Protein AF-A0A0D0M6Y9-F1 (afdb_monomer_lite)

pLDDT: mean 87.18, std 16.21, range [33.0, 98.56]

Structure (mmCIF, N/CA/C/O backbone):
data_AF-A0A0D0M6Y9-F1
#
_entry.id   AF-A0A0D0M6Y9-F1
#
loop_
_atom_site.group_PDB
_atom_site.id
_atom_site.type_symbol
_atom_site.label_atom_id
_atom_site.label_alt_id
_atom_site.label_comp_id
_atom_site.label_asym_id
_atom_site.label_entity_id
_atom_site.label_seq_id
_atom_site.pdbx_PDB_ins_code
_atom_site.Cartn_x
_atom_site.Cartn_y
_atom_site.Cartn_z
_atom_site.occupancy
_atom_site.B_iso_or_equiv
_atom_site.auth_seq_id
_atom_site.auth_comp_id
_atom_site.auth_asym_id
_atom_site.auth_atom_id
_atom_site.pdbx_PDB_model_num
ATOM 1 N N . MET A 1 1 ? 7.662 -68.436 -27.013 1.00 41.66 1 MET A N 1
ATOM 2 C CA . MET A 1 1 ? 8.990 -67.954 -26.573 1.00 41.66 1 MET A CA 1
ATOM 3 C C . MET A 1 1 ? 9.487 -66.896 -27.547 1.00 41.66 1 MET A C 1
ATOM 5 O O . MET A 1 1 ? 9.826 -67.252 -28.662 1.00 41.66 1 MET A O 1
ATOM 9 N N . ASN A 1 2 ? 9.478 -65.618 -27.160 1.00 35.31 2 ASN A N 1
ATOM 10 C CA . ASN A 1 2 ? 10.595 -64.695 -27.399 1.00 35.31 2 ASN A CA 1
ATOM 11 C C . ASN A 1 2 ? 10.319 -63.368 -26.684 1.00 35.31 2 ASN A C 1
ATOM 13 O O . ASN A 1 2 ? 9.432 -62.607 -27.059 1.00 35.31 2 ASN A O 1
ATOM 17 N N . LYS A 1 3 ? 11.076 -63.143 -25.606 1.00 38.88 3 LYS A N 1
ATOM 18 C CA . LYS A 1 3 ? 11.115 -61.905 -24.828 1.00 38.88 3 LYS A CA 1
ATOM 19 C C . LYS A 1 3 ? 11.872 -60.851 -25.638 1.00 38.88 3 LYS A C 1
ATOM 21 O O . LYS A 1 3 ? 13.005 -61.101 -26.038 1.00 38.88 3 LYS A O 1
ATOM 26 N N . LYS A 1 4 ? 11.295 -59.664 -25.812 1.00 41.69 4 LYS A N 1
ATOM 27 C CA . LYS A 1 4 ? 12.062 -58.446 -26.100 1.00 41.69 4 LYS A CA 1
ATOM 28 C C . LYS A 1 4 ? 11.835 -57.478 -24.945 1.00 41.69 4 LYS A C 1
ATOM 30 O O . LYS A 1 4 ? 10.782 -56.862 -24.842 1.00 41.69 4 LYS A O 1
ATOM 35 N N . ASN A 1 5 ? 12.823 -57.423 -24.055 1.00 38.53 5 ASN A N 1
ATOM 36 C CA . ASN A 1 5 ? 12.938 -56.410 -23.016 1.00 38.53 5 ASN A CA 1
ATOM 37 C C . ASN A 1 5 ? 13.278 -55.080 -23.693 1.00 38.53 5 ASN A C 1
ATOM 39 O O . ASN A 1 5 ? 14.363 -54.944 -24.255 1.00 38.53 5 ASN A O 1
ATOM 43 N N . ILE A 1 6 ? 12.370 -54.111 -23.628 1.00 44.75 6 ILE A N 1
ATOM 44 C CA . ILE A 1 6 ? 12.675 -52.713 -23.925 1.00 44.75 6 ILE A CA 1
ATOM 45 C C . ILE A 1 6 ? 12.846 -52.031 -22.569 1.00 44.75 6 ILE A C 1
ATOM 47 O O . ILE A 1 6 ? 11.878 -51.807 -21.847 1.00 44.75 6 ILE A O 1
ATOM 51 N N . PHE A 1 7 ? 14.100 -51.779 -22.197 1.00 35.97 7 PHE A N 1
ATOM 52 C CA . PHE A 1 7 ? 14.448 -50.904 -21.083 1.00 35.97 7 PHE A CA 1
ATOM 53 C C . PHE A 1 7 ? 14.173 -49.461 -21.521 1.00 35.97 7 PHE A C 1
ATOM 55 O O . PHE A 1 7 ? 14.952 -48.881 -22.274 1.00 35.97 7 PHE A O 1
ATOM 62 N N . SER A 1 8 ? 13.062 -48.884 -21.066 1.00 39.25 8 SER A N 1
ATOM 63 C CA . SER A 1 8 ? 12.846 -47.439 -21.143 1.00 39.25 8 SER A CA 1
ATOM 64 C C . SER A 1 8 ? 13.690 -46.764 -20.062 1.00 39.25 8 SER A C 1
ATOM 66 O O . SER A 1 8 ? 13.388 -46.878 -18.875 1.00 39.25 8 SER A O 1
ATOM 68 N N . LEU A 1 9 ? 14.758 -46.072 -20.468 1.00 34.34 9 LEU A N 1
ATOM 69 C CA . LEU A 1 9 ? 15.459 -45.120 -19.609 1.00 34.34 9 LEU A CA 1
ATOM 70 C C . LEU A 1 9 ? 14.516 -43.947 -19.309 1.00 34.34 9 LEU A C 1
ATOM 72 O O . LEU A 1 9 ? 14.187 -43.157 -20.193 1.00 34.34 9 LEU A O 1
ATOM 76 N N . LEU A 1 10 ? 14.098 -43.834 -18.051 1.00 34.16 10 LEU A N 1
ATOM 77 C CA . LEU A 1 10 ? 13.441 -42.648 -17.517 1.00 34.16 10 LEU A CA 1
ATOM 78 C C . LEU A 1 10 ? 14.535 -41.606 -17.230 1.00 34.16 10 LEU A C 1
ATOM 80 O O . LEU A 1 10 ? 15.273 -41.726 -16.254 1.00 34.16 10 LEU A O 1
ATOM 84 N N . VAL A 1 11 ? 14.674 -40.597 -18.090 1.00 40.59 11 VAL A N 1
ATOM 85 C CA . VAL A 1 11 ? 15.485 -39.412 -17.778 1.00 40.59 11 VAL A CA 1
ATOM 86 C C . VAL A 1 11 ? 14.644 -38.524 -16.862 1.00 40.59 11 VAL A C 1
ATOM 88 O O . VAL A 1 11 ? 13.770 -37.795 -17.324 1.00 40.59 11 VAL A O 1
ATOM 91 N N . LEU A 1 12 ? 14.881 -38.607 -15.549 1.00 40.47 12 LEU A N 1
ATOM 92 C CA . LEU A 1 12 ? 14.413 -37.590 -14.608 1.00 40.47 12 LEU A CA 1
ATOM 93 C C . LEU A 1 12 ? 15.224 -36.313 -14.859 1.00 40.47 12 LEU A C 1
ATOM 95 O O . LEU A 1 12 ? 16.326 -36.148 -14.339 1.00 40.47 12 LEU A O 1
ATOM 99 N N . ALA A 1 13 ? 14.679 -35.403 -15.663 1.00 40.09 13 ALA A N 1
ATOM 100 C CA . ALA A 1 13 ? 15.109 -34.014 -15.654 1.00 40.09 13 ALA A CA 1
ATOM 101 C C . ALA A 1 13 ? 14.654 -33.399 -14.322 1.00 40.09 13 ALA A C 1
ATOM 103 O O . ALA A 1 13 ? 13.510 -32.973 -14.171 1.00 40.09 13 ALA A O 1
ATOM 104 N N . GLY A 1 14 ? 15.538 -33.424 -13.325 1.00 35.28 14 GLY A N 1
ATOM 105 C CA . GLY A 1 14 ? 15.351 -32.669 -12.095 1.00 35.28 14 GLY A CA 1
ATOM 106 C C . GLY A 1 14 ? 15.379 -31.182 -12.424 1.00 35.28 14 GLY A C 1
ATOM 107 O O . GLY A 1 14 ? 16.439 -30.630 -12.708 1.00 35.28 14 GLY A O 1
ATOM 108 N N . ALA A 1 15 ? 14.218 -30.532 -12.405 1.00 40.12 15 ALA A N 1
ATOM 109 C CA . ALA A 1 15 ? 14.156 -29.084 -12.335 1.00 40.12 15 ALA A CA 1
ATOM 110 C C . ALA A 1 15 ? 14.735 -28.673 -10.975 1.00 40.12 15 ALA A C 1
ATOM 112 O O . ALA A 1 15 ? 14.077 -28.807 -9.943 1.00 40.12 15 ALA A O 1
ATOM 113 N N . CYS A 1 16 ? 15.984 -28.208 -10.961 1.00 34.34 16 CYS A N 1
ATOM 114 C CA . CYS A 1 16 ? 16.505 -27.434 -9.845 1.00 34.34 16 CYS A CA 1
ATOM 115 C C . CYS A 1 16 ? 15.703 -26.131 -9.789 1.00 34.34 16 CYS A C 1
ATOM 117 O O . CYS A 1 16 ? 16.063 -25.149 -10.431 1.00 34.34 16 CYS A O 1
ATOM 119 N N . ALA A 1 17 ? 14.590 -26.131 -9.055 1.00 41.31 17 ALA A N 1
ATOM 120 C CA . ALA A 1 17 ? 13.975 -24.899 -8.598 1.00 41.31 17 ALA A CA 1
ATOM 121 C C . ALA A 1 17 ? 15.005 -24.218 -7.690 1.00 41.31 17 ALA A C 1
ATOM 123 O O . ALA A 1 17 ? 15.255 -24.667 -6.569 1.00 41.31 17 ALA A O 1
ATOM 124 N N . THR A 1 18 ? 15.676 -23.189 -8.199 1.00 44.56 18 THR A N 1
ATOM 125 C CA . THR A 1 18 ? 16.528 -22.337 -7.379 1.00 44.56 18 THR A CA 1
ATOM 126 C C . THR A 1 18 ? 15.616 -21.640 -6.378 1.00 44.56 18 THR A C 1
ATOM 128 O O . THR A 1 18 ? 14.816 -20.777 -6.733 1.00 44.56 18 THR A O 1
ATOM 131 N N . ALA A 1 19 ? 15.685 -22.068 -5.117 1.00 55.59 19 ALA A N 1
ATOM 132 C CA . ALA A 1 19 ? 14.986 -21.436 -4.008 1.00 55.59 19 ALA A CA 1
ATOM 133 C C . ALA A 1 19 ? 15.470 -19.979 -3.896 1.00 55.59 19 ALA A C 1
ATOM 135 O O . ALA A 1 19 ? 16.508 -19.709 -3.301 1.00 55.59 19 ALA A O 1
ATOM 136 N N . GLY A 1 20 ? 14.770 -19.058 -4.558 1.00 66.56 20 GLY A N 1
ATOM 137 C CA . GLY A 1 20 ? 15.159 -17.652 -4.646 1.00 66.56 20 GLY A CA 1
ATOM 138 C C . GLY A 1 20 ? 14.724 -16.948 -5.928 1.00 66.56 20 GLY A C 1
ATOM 139 O O . GLY A 1 20 ? 14.617 -15.729 -5.901 1.00 66.56 20 GLY A O 1
ATOM 140 N N . ALA A 1 21 ? 14.426 -17.667 -7.015 1.00 84.31 21 ALA A N 1
ATOM 141 C CA . ALA A 1 21 ? 13.920 -17.062 -8.247 1.00 84.31 21 ALA A CA 1
ATOM 142 C C . ALA A 1 21 ? 12.433 -17.379 -8.470 1.00 84.31 21 ALA A C 1
ATOM 144 O O . ALA A 1 21 ? 11.986 -18.492 -8.194 1.00 84.31 21 ALA A O 1
ATOM 145 N N . ALA A 1 22 ? 11.669 -16.408 -8.969 1.00 91.50 22 ALA A N 1
ATOM 146 C CA . ALA A 1 22 ? 10.262 -16.585 -9.317 1.00 91.50 22 ALA A CA 1
ATOM 147 C C . ALA A 1 22 ? 9.877 -15.716 -10.517 1.00 91.50 22 ALA A C 1
ATOM 149 O O . ALA A 1 22 ? 10.268 -14.554 -10.590 1.00 91.50 22 ALA A O 1
ATOM 150 N N . ASP A 1 23 ? 9.066 -16.262 -11.420 1.00 94.75 23 ASP A N 1
ATOM 151 C CA . ASP A 1 23 ? 8.480 -15.522 -12.535 1.00 94.75 23 ASP A CA 1
ATOM 152 C C . ASP A 1 23 ? 6.983 -15.323 -12.302 1.00 94.75 23 ASP A C 1
ATOM 154 O O . ASP A 1 23 ? 6.229 -16.271 -12.076 1.00 94.75 23 ASP A O 1
ATOM 158 N N . PHE A 1 24 ? 6.550 -14.073 -12.397 1.00 95.75 24 PHE A N 1
ATOM 159 C CA . PHE A 1 24 ? 5.166 -13.647 -12.266 1.00 95.75 24 PHE A CA 1
ATOM 160 C C . PHE A 1 24 ? 4.676 -13.122 -13.611 1.00 95.75 24 PHE A C 1
ATOM 162 O O . PHE A 1 24 ? 5.367 -12.356 -14.287 1.00 95.75 24 PHE A O 1
ATOM 169 N N . ALA A 1 25 ? 3.475 -13.524 -14.009 1.00 93.88 25 ALA A N 1
ATOM 170 C CA . ALA A 1 25 ? 2.864 -13.102 -15.259 1.00 93.88 25 ALA A CA 1
ATOM 171 C C . ALA A 1 25 ? 1.355 -12.964 -15.094 1.00 93.88 25 ALA A C 1
ATOM 173 O O . ALA A 1 25 ? 0.743 -13.643 -14.266 1.00 93.88 25 ALA A O 1
ATOM 174 N N . GLY A 1 26 ? 0.760 -12.120 -15.934 1.00 90.25 26 GLY A N 1
ATOM 175 C CA . GLY A 1 26 ? -0.663 -11.842 -15.872 1.00 90.25 26 GLY A CA 1
ATOM 176 C C . GLY A 1 26 ? -1.011 -10.874 -14.750 1.00 90.25 26 GLY A C 1
ATOM 177 O O . GLY A 1 26 ? -0.218 -10.588 -13.854 1.00 90.25 26 GLY A O 1
ATOM 178 N N . ARG A 1 27 ? -2.236 -10.357 -14.808 1.00 95.69 27 ARG A N 1
ATOM 179 C CA . ARG A 1 27 ? -2.712 -9.389 -13.831 1.00 95.69 27 ARG A CA 1
ATOM 180 C C . ARG A 1 27 ? -2.901 -10.056 -12.466 1.00 95.69 27 ARG A C 1
ATOM 182 O O . ARG A 1 27 ? -3.659 -11.018 -12.361 1.00 95.69 27 ARG A O 1
ATOM 189 N N . GLY A 1 28 ? -2.260 -9.536 -11.423 1.00 96.81 28 GLY A N 1
ATOM 190 C CA . GLY A 1 28 ? -2.295 -10.156 -10.099 1.00 96.81 28 GLY A CA 1
ATOM 191 C C . GLY A 1 28 ? -1.450 -9.443 -9.051 1.00 96.81 28 GLY A C 1
ATOM 192 O O . GLY A 1 28 ? -0.665 -8.550 -9.362 1.00 96.81 28 GLY A O 1
ATOM 193 N N . VAL A 1 29 ? -1.627 -9.855 -7.796 1.00 96.88 29 VAL A N 1
ATOM 194 C CA . VAL A 1 29 ? -0.854 -9.377 -6.647 1.00 96.88 29 VAL A CA 1
ATOM 195 C C . VAL A 1 29 ? -0.092 -10.555 -6.057 1.00 96.88 29 VAL A C 1
ATOM 197 O O . VAL A 1 29 ? -0.689 -11.576 -5.720 1.00 96.88 29 VAL A O 1
ATOM 200 N N . PHE A 1 30 ? 1.218 -10.398 -5.925 1.00 95.44 30 PHE A N 1
ATOM 201 C CA . PHE A 1 30 ? 2.138 -11.439 -5.494 1.00 95.44 30 PHE A CA 1
ATOM 202 C C . PHE A 1 30 ? 2.930 -10.928 -4.299 1.00 95.44 30 PHE A C 1
ATOM 204 O O . PHE A 1 30 ? 3.640 -9.927 -4.403 1.00 95.44 30 PHE A O 1
ATOM 211 N N . ASN A 1 31 ? 2.800 -11.601 -3.160 1.00 93.69 31 ASN A N 1
ATOM 212 C CA . ASN A 1 31 ? 3.606 -11.285 -1.990 1.00 93.69 31 ASN A CA 1
ATOM 213 C C . ASN A 1 31 ? 4.874 -12.132 -1.992 1.00 93.69 31 ASN A C 1
ATOM 215 O O . ASN A 1 31 ? 4.872 -13.274 -2.447 1.00 93.69 31 ASN A O 1
ATOM 219 N N . PHE A 1 32 ? 5.948 -11.568 -1.463 1.00 93.69 32 PHE A N 1
ATOM 220 C CA . PHE A 1 32 ? 7.200 -12.273 -1.253 1.00 93.69 32 PHE A CA 1
ATOM 221 C C . PHE A 1 32 ? 7.830 -11.835 0.064 1.00 93.69 32 PHE A C 1
ATOM 223 O O . PHE A 1 32 ? 7.443 -10.834 0.680 1.00 93.69 32 PHE A O 1
ATOM 230 N N . ARG A 1 33 ? 8.772 -12.646 0.532 1.00 93.69 33 ARG A N 1
ATOM 231 C CA . ARG A 1 33 ? 9.398 -12.480 1.837 1.00 93.69 33 ARG A CA 1
ATOM 232 C C . ARG A 1 33 ? 10.157 -11.152 1.942 1.00 93.69 33 ARG A C 1
ATOM 234 O O . ARG A 1 33 ? 10.826 -10.740 0.996 1.00 93.69 33 ARG A O 1
ATOM 241 N N . SER A 1 34 ? 10.052 -10.527 3.115 1.00 94.62 34 SER A N 1
ATOM 242 C CA . SER A 1 34 ? 10.942 -9.459 3.573 1.00 94.62 34 SER A CA 1
ATOM 243 C C . SER A 1 34 ? 11.914 -10.000 4.617 1.00 94.62 34 SER A C 1
ATOM 245 O O . SER A 1 34 ? 11.481 -10.495 5.662 1.00 94.62 34 SER A O 1
ATOM 247 N N . ASP A 1 35 ? 13.217 -9.893 4.362 1.00 93.75 35 ASP A N 1
ATOM 248 C CA . ASP A 1 35 ? 14.254 -10.280 5.332 1.00 93.75 35 ASP A CA 1
ATOM 249 C C . ASP A 1 35 ? 14.556 -9.160 6.337 1.00 93.75 35 ASP A C 1
ATOM 251 O O . ASP A 1 35 ? 14.970 -9.414 7.469 1.00 93.75 35 ASP A O 1
ATOM 255 N N . SER A 1 36 ? 14.247 -7.920 5.969 1.00 94.38 36 SER A N 1
ATOM 256 C CA . SER A 1 36 ? 14.339 -6.733 6.824 1.00 94.38 36 SER A CA 1
ATOM 257 C C . SER A 1 36 ? 13.146 -6.568 7.767 1.00 94.38 36 SER A C 1
ATOM 259 O O . SER A 1 36 ? 13.137 -5.666 8.612 1.00 94.38 36 SER A O 1
ATOM 261 N N . GLY A 1 37 ? 12.160 -7.461 7.655 1.00 92.50 37 GLY A N 1
ATOM 262 C CA . GLY A 1 37 ? 10.970 -7.524 8.492 1.00 92.50 37 GLY A CA 1
ATOM 263 C C . GLY A 1 37 ? 9.743 -6.858 7.870 1.00 92.50 37 GLY A C 1
ATOM 264 O O . GLY A 1 37 ? 9.806 -6.163 6.856 1.00 92.50 37 GLY A O 1
ATOM 265 N N . CYS A 1 38 ? 8.599 -7.091 8.508 1.00 94.12 38 CYS A N 1
ATOM 266 C CA . CYS A 1 38 ? 7.302 -6.570 8.088 1.00 94.12 38 CYS A CA 1
ATOM 267 C C . CYS A 1 38 ? 6.784 -5.507 9.061 1.00 94.12 38 CYS A C 1
ATOM 269 O O . CYS A 1 38 ? 7.016 -5.635 10.271 1.00 94.12 38 CYS A O 1
ATOM 271 N N . PRO A 1 39 ? 6.007 -4.513 8.588 1.00 92.00 39 PRO A N 1
ATOM 272 C CA . PRO A 1 39 ? 5.235 -3.657 9.471 1.00 92.00 39 PRO A CA 1
ATOM 273 C C . PRO A 1 39 ? 4.340 -4.523 10.345 1.00 92.00 39 PRO A C 1
ATOM 275 O O . PRO A 1 39 ? 3.666 -5.422 9.841 1.00 92.00 39 PRO A O 1
ATOM 278 N N . PHE A 1 40 ? 4.340 -4.260 11.650 1.00 91.06 40 PHE A N 1
ATOM 279 C CA . PHE A 1 40 ? 3.528 -5.009 12.610 1.00 91.06 40 PHE A CA 1
ATOM 280 C C . PHE A 1 40 ? 3.805 -6.515 12.499 1.00 91.06 40 PHE A C 1
ATOM 282 O O . PHE A 1 40 ? 2.914 -7.286 12.166 1.00 91.06 40 PHE A O 1
ATOM 289 N N . SER A 1 41 ? 5.056 -6.929 12.717 1.00 84.56 41 SER A N 1
ATOM 290 C CA . SER A 1 41 ? 5.558 -8.287 12.441 1.00 84.56 41 SER A CA 1
ATOM 291 C C . SER A 1 41 ? 4.660 -9.426 12.939 1.00 84.56 41 SER A C 1
ATOM 293 O O . SER A 1 41 ? 4.538 -10.435 12.259 1.00 84.56 41 SER A O 1
ATOM 295 N N . ALA A 1 42 ? 3.956 -9.253 14.061 1.00 85.06 42 ALA A N 1
ATOM 296 C CA . ALA A 1 42 ? 3.002 -10.238 14.575 1.00 85.06 42 ALA A CA 1
ATOM 297 C C . ALA A 1 42 ? 1.744 -10.447 13.694 1.00 85.06 42 ALA A C 1
ATOM 299 O O . ALA A 1 42 ? 1.027 -11.429 13.873 1.00 85.06 42 ALA A O 1
ATOM 300 N N . LEU A 1 43 ? 1.450 -9.537 12.758 1.00 83.56 43 LEU A N 1
ATOM 301 C CA . LEU A 1 43 ? 0.449 -9.719 11.700 1.00 83.56 43 LEU A CA 1
ATOM 302 C C . LEU A 1 43 ? 0.987 -10.475 10.488 1.00 83.56 43 LEU A C 1
ATOM 304 O O . LEU A 1 43 ? 0.193 -11.069 9.749 1.00 83.56 43 LEU A O 1
ATOM 308 N N . ALA A 1 44 ? 2.300 -10.416 10.258 1.00 76.94 44 ALA A N 1
ATOM 309 C CA . ALA A 1 44 ? 2.906 -11.108 9.138 1.00 76.94 44 ALA A CA 1
ATOM 310 C C . ALA A 1 44 ? 2.708 -12.618 9.320 1.00 76.94 44 ALA A C 1
ATOM 312 O O . ALA A 1 44 ? 2.826 -13.156 10.422 1.00 76.94 44 ALA A O 1
ATOM 313 N N . GLY A 1 45 ? 2.340 -13.302 8.236 1.00 70.25 45 GLY A N 1
ATOM 314 C CA . GLY A 1 45 ? 2.281 -14.761 8.238 1.00 70.25 45 GLY A CA 1
ATOM 315 C C . GLY A 1 45 ? 3.655 -15.372 8.554 1.00 70.25 45 GLY A C 1
ATOM 316 O O . GLY A 1 45 ? 4.665 -14.670 8.510 1.00 70.25 45 GLY A O 1
ATOM 317 N N . PRO A 1 46 ? 3.732 -16.689 8.810 1.00 66.94 46 PRO A N 1
ATOM 318 C CA . PRO A 1 46 ? 4.968 -17.359 9.236 1.00 66.94 46 PRO A CA 1
ATOM 319 C C . PRO A 1 46 ? 6.150 -17.206 8.259 1.00 66.94 46 PRO A C 1
ATOM 321 O O . PRO A 1 46 ? 7.292 -17.428 8.649 1.00 66.94 46 PRO A O 1
ATOM 324 N N . ALA A 1 47 ? 5.892 -16.815 7.008 1.00 80.12 47 ALA A N 1
ATOM 325 C CA . ALA A 1 47 ? 6.898 -16.607 5.970 1.00 80.12 47 ALA A CA 1
ATOM 326 C C . ALA A 1 47 ? 7.375 -15.145 5.813 1.00 80.12 47 ALA A C 1
ATOM 328 O O . ALA A 1 47 ? 8.228 -14.884 4.967 1.00 80.12 47 ALA A O 1
ATOM 329 N N . ASN A 1 48 ? 6.856 -14.190 6.602 1.00 86.88 48 ASN A N 1
ATOM 330 C CA . ASN A 1 48 ? 7.151 -12.751 6.468 1.00 86.88 48 ASN A CA 1
ATOM 331 C C . ASN A 1 48 ? 6.926 -12.206 5.041 1.00 86.88 48 ASN A C 1
ATOM 333 O O . ASN A 1 48 ? 7.668 -11.355 4.552 1.00 86.88 48 ASN A O 1
ATOM 337 N N . GLU A 1 49 ? 5.897 -12.707 4.360 1.00 90.81 49 GLU A N 1
ATOM 338 C CA . GLU A 1 49 ? 5.539 -12.319 2.992 1.00 90.81 49 GLU A CA 1
ATOM 339 C C . GLU A 1 49 ? 4.740 -11.012 2.980 1.00 90.81 49 GLU A C 1
ATOM 341 O O . GLU A 1 49 ? 3.511 -11.011 2.927 1.00 90.81 49 GLU A O 1
ATOM 346 N N . CYS A 1 50 ? 5.447 -9.889 3.089 1.00 93.50 50 CYS A N 1
ATOM 347 C CA . CYS A 1 50 ? 4.855 -8.549 3.138 1.00 93.50 50 CYS A CA 1
ATOM 348 C C . CYS A 1 50 ? 5.439 -7.570 2.111 1.00 93.50 50 CYS A C 1
ATOM 350 O O . CYS A 1 50 ? 4.892 -6.473 1.946 1.00 93.50 50 CYS A O 1
ATOM 352 N N . ASN A 1 51 ? 6.516 -7.954 1.415 1.00 96.25 51 ASN A N 1
ATOM 353 C CA . ASN A 1 51 ? 6.879 -7.292 0.170 1.00 96.25 51 ASN A CA 1
ATOM 354 C C . ASN A 1 51 ? 5.868 -7.702 -0.904 1.00 96.25 51 ASN A C 1
ATOM 356 O O . ASN A 1 51 ? 5.317 -8.804 -0.851 1.00 96.25 51 ASN A O 1
ATOM 360 N N . ARG A 1 52 ? 5.613 -6.825 -1.874 1.00 96.31 52 ARG A N 1
ATOM 361 C CA . ARG A 1 52 ? 4.569 -7.033 -2.883 1.00 96.31 52 ARG A CA 1
ATOM 362 C C . ARG A 1 52 ? 5.053 -6.655 -4.270 1.00 96.31 52 ARG A C 1
ATOM 364 O O . ARG A 1 52 ? 5.681 -5.615 -4.438 1.00 96.31 52 ARG A O 1
ATOM 371 N N . LEU A 1 53 ? 4.666 -7.455 -5.255 1.00 97.44 53 LEU A N 1
ATOM 372 C CA . LEU A 1 53 ? 4.600 -7.085 -6.663 1.00 97.44 53 LEU A CA 1
ATOM 373 C C . LEU A 1 53 ? 3.131 -7.051 -7.077 1.00 97.44 53 LEU A C 1
ATOM 375 O O . LEU A 1 53 ? 2.398 -8.009 -6.833 1.00 97.44 53 LEU A O 1
ATOM 379 N N . ALA A 1 54 ? 2.695 -5.968 -7.708 1.00 97.88 54 ALA A N 1
ATOM 380 C CA . ALA A 1 54 ? 1.401 -5.924 -8.378 1.00 97.88 54 ALA A CA 1
ATOM 381 C C . ALA A 1 54 ? 1.622 -5.797 -9.882 1.00 97.88 54 ALA A C 1
ATOM 383 O O . ALA A 1 54 ? 2.385 -4.943 -10.326 1.00 97.88 54 ALA A O 1
ATOM 384 N N . LEU A 1 55 ? 0.961 -6.643 -10.665 1.00 98.25 55 LEU A N 1
ATOM 385 C CA . LEU A 1 55 ? 0.936 -6.581 -12.121 1.00 98.25 55 LEU A CA 1
ATOM 386 C C . LEU A 1 55 ? -0.463 -6.125 -12.528 1.00 98.25 55 LEU A C 1
ATOM 388 O O . LEU A 1 55 ? -1.436 -6.836 -12.294 1.00 98.25 55 LEU A O 1
ATOM 392 N N . ASP A 1 56 ? -0.571 -4.925 -13.090 1.00 96.00 56 ASP A N 1
ATOM 393 C CA . ASP A 1 56 ? -1.851 -4.269 -13.393 1.00 96.00 56 ASP A CA 1
ATOM 394 C C . ASP A 1 56 ? -2.410 -4.630 -14.774 1.00 96.00 56 ASP A C 1
ATOM 396 O O . ASP A 1 56 ? -3.600 -4.449 -15.036 1.00 96.00 56 ASP A O 1
ATOM 400 N N . ASP A 1 57 ? -1.559 -5.168 -15.643 1.00 94.50 57 ASP A N 1
ATOM 401 C CA . ASP A 1 57 ? -1.860 -5.513 -17.028 1.00 94.50 57 ASP A CA 1
ATOM 402 C C . ASP A 1 57 ? -1.515 -6.986 -17.293 1.00 94.50 57 ASP A C 1
ATOM 404 O O . ASP A 1 57 ? -0.585 -7.542 -16.707 1.00 94.50 57 ASP A O 1
ATOM 408 N N . ALA A 1 58 ? -2.301 -7.633 -18.157 1.00 94.19 58 ALA A N 1
ATOM 409 C CA . ALA A 1 58 ? -2.179 -9.060 -18.445 1.00 94.19 58 ALA A CA 1
ATOM 410 C C . ALA A 1 58 ? -0.864 -9.436 -19.153 1.00 94.19 58 ALA A C 1
ATOM 412 O O . ALA A 1 58 ? -0.415 -10.574 -19.029 1.00 94.19 58 ALA A O 1
ATOM 413 N N . ASP A 1 59 ? -0.240 -8.491 -19.856 1.00 94.94 59 ASP A N 1
ATOM 414 C CA . ASP A 1 59 ? 1.017 -8.692 -20.576 1.00 94.94 59 ASP A CA 1
ATOM 415 C C . ASP A 1 59 ? 2.239 -8.229 -19.766 1.00 94.94 59 ASP A C 1
ATOM 417 O O . ASP A 1 59 ? 3.379 -8.402 -20.214 1.00 94.94 59 ASP A O 1
ATOM 421 N N . THR A 1 60 ? 2.040 -7.668 -18.566 1.00 96.75 60 THR A N 1
ATOM 422 C CA . THR A 1 60 ? 3.149 -7.395 -17.648 1.00 96.75 60 THR A CA 1
ATOM 423 C C . THR A 1 60 ? 3.671 -8.696 -17.054 1.00 96.75 60 THR A C 1
ATOM 425 O O . THR A 1 60 ? 2.916 -9.586 -16.655 1.00 96.75 60 THR A O 1
ATOM 428 N N . ARG A 1 61 ? 4.996 -8.784 -16.961 1.00 97.31 61 ARG A N 1
ATOM 429 C CA . ARG A 1 61 ? 5.719 -9.861 -16.291 1.00 97.31 61 ARG A CA 1
ATOM 430 C C . ARG A 1 61 ? 6.725 -9.275 -15.315 1.00 97.31 61 ARG A C 1
ATOM 432 O O . ARG A 1 61 ? 7.284 -8.209 -15.583 1.00 97.31 61 ARG A O 1
ATOM 439 N N . ALA A 1 62 ? 6.978 -9.989 -14.228 1.00 97.94 62 ALA A N 1
ATOM 440 C CA . ALA A 1 62 ? 8.054 -9.680 -13.303 1.00 97.94 62 ALA A CA 1
ATOM 441 C C . ALA A 1 62 ? 8.879 -10.932 -13.001 1.00 97.94 62 ALA A C 1
ATOM 443 O O . ALA A 1 62 ? 8.321 -11.945 -12.595 1.00 97.94 62 ALA A O 1
ATOM 444 N N . ALA A 1 63 ? 10.194 -10.847 -13.169 1.00 97.19 63 ALA A N 1
ATOM 445 C CA . ALA A 1 63 ? 11.139 -11.857 -12.715 1.00 97.19 63 ALA A CA 1
ATOM 446 C C . ALA A 1 63 ? 11.780 -11.376 -11.411 1.00 97.19 63 ALA A C 1
ATOM 448 O O . ALA A 1 63 ? 12.395 -10.308 -11.366 1.00 97.19 63 ALA A O 1
ATOM 449 N N . PHE A 1 64 ? 11.635 -12.158 -10.354 1.00 96.44 64 PHE A N 1
ATOM 450 C CA . PHE A 1 64 ? 12.241 -11.939 -9.051 1.00 96.44 64 PHE A CA 1
ATOM 451 C C . PHE A 1 64 ? 13.454 -12.850 -8.891 1.00 96.44 64 PHE A C 1
ATOM 453 O O . PHE A 1 64 ? 13.372 -14.044 -9.163 1.00 96.44 64 PHE A O 1
ATOM 460 N N . ASP A 1 65 ? 14.564 -12.284 -8.432 1.00 95.75 65 ASP A N 1
ATOM 461 C CA . ASP A 1 65 ? 15.794 -12.990 -8.097 1.00 95.75 65 ASP A CA 1
ATOM 462 C C . ASP A 1 65 ? 16.274 -12.520 -6.719 1.00 95.75 65 ASP A C 1
ATOM 464 O O . ASP A 1 65 ? 16.891 -11.462 -6.572 1.00 95.75 65 ASP A O 1
ATOM 468 N N . GLY A 1 66 ? 15.941 -13.303 -5.696 1.00 92.75 66 GLY A N 1
ATOM 469 C CA . GLY A 1 66 ? 16.286 -13.048 -4.303 1.00 92.75 66 GLY A CA 1
ATOM 470 C C . GLY A 1 66 ? 17.786 -13.105 -4.032 1.00 92.75 66 GLY A C 1
ATOM 471 O O . GLY A 1 66 ? 18.276 -12.347 -3.203 1.00 92.75 66 GLY A O 1
ATOM 472 N N . ALA A 1 67 ? 18.528 -13.949 -4.755 1.00 91.69 67 ALA A N 1
ATOM 473 C CA . ALA A 1 67 ? 19.970 -14.099 -4.567 1.00 91.69 67 ALA A CA 1
ATOM 474 C C . ALA A 1 67 ? 20.745 -12.929 -5.186 1.00 91.69 67 ALA A C 1
ATOM 476 O O . ALA A 1 67 ? 21.686 -12.417 -4.582 1.00 91.69 67 ALA A O 1
ATOM 477 N N . ALA A 1 68 ? 20.328 -12.477 -6.371 1.00 94.62 68 ALA A N 1
ATOM 478 C CA . ALA A 1 68 ? 20.892 -11.296 -7.023 1.00 94.62 68 ALA A CA 1
ATOM 479 C C . ALA A 1 68 ? 20.243 -9.980 -6.562 1.00 94.62 68 ALA A C 1
ATOM 481 O O . ALA A 1 68 ? 20.533 -8.926 -7.132 1.00 94.62 68 ALA A O 1
ATOM 482 N N . HIS A 1 69 ? 19.319 -10.036 -5.596 1.00 96.50 69 HIS A N 1
ATOM 483 C CA . HIS A 1 69 ? 18.510 -8.909 -5.140 1.00 96.50 69 HIS A CA 1
ATOM 484 C C . HIS A 1 69 ? 17.958 -8.064 -6.299 1.00 96.50 69 HIS A C 1
ATOM 486 O O . HIS A 1 69 ? 18.074 -6.842 -6.315 1.00 96.50 69 HIS A O 1
ATOM 492 N N . THR A 1 70 ? 17.357 -8.704 -7.301 1.00 97.94 70 THR A N 1
ATOM 493 C CA . THR A 1 70 ? 16.897 -8.025 -8.518 1.00 97.94 70 THR A CA 1
ATOM 494 C C . THR A 1 70 ? 15.439 -8.349 -8.819 1.00 97.94 70 THR A C 1
ATOM 496 O O . THR A 1 70 ? 15.027 -9.505 -8.809 1.00 97.94 70 THR A O 1
ATOM 499 N N . ILE A 1 71 ? 14.662 -7.315 -9.140 1.00 98.31 71 ILE A N 1
ATOM 500 C CA . ILE A 1 71 ? 13.274 -7.416 -9.595 1.00 98.31 71 ILE A CA 1
ATOM 501 C C . ILE A 1 71 ? 13.202 -6.811 -10.996 1.00 98.31 71 ILE A C 1
ATOM 503 O O . ILE A 1 71 ? 13.404 -5.608 -11.155 1.00 98.31 71 ILE A O 1
ATOM 507 N N . ARG A 1 72 ? 12.933 -7.625 -12.019 1.00 98.25 72 ARG A N 1
ATOM 508 C CA . ARG A 1 72 ? 12.906 -7.188 -13.425 1.00 98.25 72 ARG A CA 1
ATOM 509 C C . ARG A 1 72 ? 11.489 -7.182 -13.956 1.00 98.25 72 ARG A C 1
ATOM 511 O O . ARG A 1 72 ? 10.832 -8.213 -13.918 1.00 98.25 72 ARG A O 1
ATOM 518 N N . PHE A 1 73 ? 11.049 -6.063 -14.513 1.00 98.31 73 PHE A N 1
ATOM 519 C CA . PHE A 1 73 ? 9.751 -5.940 -15.164 1.00 98.31 73 PHE A CA 1
ATOM 520 C C . PHE A 1 73 ? 9.881 -5.926 -16.685 1.00 98.31 73 PHE A C 1
ATOM 522 O O . PHE A 1 73 ? 10.736 -5.245 -17.253 1.00 98.31 73 PHE A O 1
ATOM 529 N N . ALA A 1 74 ? 8.965 -6.625 -17.347 1.00 97.38 74 ALA A N 1
ATOM 530 C CA . ALA A 1 74 ? 8.760 -6.556 -18.785 1.00 97.38 74 ALA A CA 1
ATOM 531 C C . ALA A 1 74 ? 7.296 -6.245 -19.080 1.00 97.38 74 ALA A C 1
ATOM 533 O O . ALA A 1 74 ? 6.394 -6.814 -18.470 1.00 97.38 74 ALA A O 1
ATOM 534 N N . ASN A 1 75 ? 7.061 -5.368 -20.048 1.00 96.56 75 ASN A N 1
ATOM 535 C CA . ASN A 1 75 ? 5.747 -5.161 -20.632 1.00 96.56 75 ASN A CA 1
ATOM 536 C C . ASN A 1 75 ? 5.948 -4.781 -22.111 1.00 96.56 75 ASN A C 1
ATOM 538 O O . ASN A 1 75 ? 6.477 -3.702 -22.393 1.00 96.56 75 ASN A O 1
ATOM 542 N N . PRO A 1 76 ? 5.583 -5.663 -23.059 1.00 94.00 76 PRO A N 1
ATOM 543 C CA . PRO A 1 76 ? 5.825 -5.434 -24.480 1.00 94.00 76 PRO A CA 1
ATOM 544 C C . PRO A 1 76 ? 4.777 -4.519 -25.127 1.00 94.00 76 PRO A C 1
ATOM 546 O O . PRO A 1 76 ? 4.932 -4.147 -26.290 1.00 94.00 76 PRO A O 1
ATOM 549 N N . ARG A 1 77 ? 3.697 -4.167 -24.417 1.00 94.25 77 ARG A N 1
ATOM 550 C CA . ARG A 1 77 ? 2.607 -3.382 -24.993 1.00 94.25 77 ARG A CA 1
ATOM 551 C C . ARG A 1 77 ? 3.017 -1.926 -25.199 1.00 94.25 77 ARG A C 1
ATOM 553 O O . ARG A 1 77 ? 3.920 -1.381 -24.549 1.00 94.25 77 ARG A O 1
ATOM 560 N N . ILE A 1 78 ? 2.289 -1.305 -26.120 1.00 93.88 78 ILE A N 1
ATOM 561 C CA . ILE A 1 78 ? 2.334 0.122 -26.415 1.00 93.88 78 ILE A CA 1
ATOM 562 C C . ILE A 1 78 ? 1.023 0.728 -25.921 1.00 93.88 78 ILE A C 1
ATOM 564 O O . ILE A 1 78 ? -0.051 0.210 -26.230 1.00 93.88 78 ILE A O 1
ATOM 568 N N . TYR A 1 79 ? 1.111 1.823 -25.170 1.00 95.38 79 TYR A N 1
ATOM 569 C CA . TYR A 1 79 ? -0.050 2.489 -24.576 1.00 95.38 79 TYR A CA 1
ATOM 570 C C . TYR A 1 79 ? -0.235 3.885 -25.168 1.00 95.38 79 TYR A C 1
ATOM 572 O O . TYR A 1 79 ? 0.734 4.621 -25.326 1.00 95.38 79 TYR A O 1
ATOM 580 N N . GLY A 1 80 ? -1.476 4.267 -25.480 1.00 94.12 80 GLY A N 1
ATOM 581 C CA . GLY A 1 80 ? -1.781 5.602 -26.017 1.00 94.12 80 GLY A CA 1
ATOM 582 C C . GLY A 1 80 ? -1.632 6.732 -24.991 1.00 94.12 80 GLY A C 1
ATOM 583 O O . GLY A 1 80 ? -1.414 7.879 -25.362 1.00 94.12 80 GLY A O 1
ATOM 584 N N . GLU A 1 81 ? -1.712 6.403 -23.703 1.00 93.56 81 GLU A N 1
ATOM 585 C CA . GLU A 1 81 ? -1.543 7.325 -22.581 1.00 93.56 81 GLU A CA 1
ATOM 586 C C . GLU A 1 81 ? -0.761 6.653 -21.446 1.00 93.56 81 GLU A C 1
ATOM 588 O O . GLU A 1 81 ? -0.603 5.427 -21.424 1.00 93.56 81 GLU A O 1
ATOM 593 N N . LYS A 1 82 ? -0.278 7.450 -20.482 1.00 94.38 82 LYS A N 1
ATOM 594 C CA . LYS A 1 82 ? 0.461 6.931 -19.326 1.00 94.38 82 LYS A CA 1
ATOM 595 C C . LYS A 1 82 ? -0.419 5.978 -18.513 1.00 94.38 82 LYS A C 1
ATOM 597 O O . LYS A 1 82 ? -1.333 6.406 -17.816 1.00 94.38 82 LYS A O 1
ATOM 602 N N . THR A 1 83 ? -0.075 4.697 -18.550 1.00 95.06 83 THR A N 1
ATOM 603 C CA . THR A 1 83 ? -0.827 3.611 -17.914 1.00 95.06 83 THR A CA 1
ATOM 604 C C . THR A 1 83 ? 0.056 2.903 -16.896 1.00 95.06 83 THR A C 1
ATOM 606 O O . THR A 1 83 ? 1.180 2.528 -17.222 1.00 95.06 83 THR A O 1
ATOM 609 N N . ILE A 1 84 ? -0.428 2.718 -15.665 1.00 95.62 84 ILE A N 1
ATOM 610 C CA . ILE A 1 84 ? 0.265 1.894 -14.662 1.00 95.62 84 ILE A CA 1
ATOM 611 C C . ILE A 1 84 ? 0.184 0.438 -15.115 1.00 95.62 84 ILE A C 1
ATOM 613 O O . ILE A 1 84 ? -0.903 -0.061 -15.390 1.00 95.62 84 ILE A O 1
ATOM 617 N N . VAL A 1 85 ? 1.332 -0.229 -15.186 1.00 97.12 85 VAL A N 1
ATOM 618 C CA . VAL A 1 85 ? 1.428 -1.635 -15.606 1.00 97.12 85 VAL A CA 1
ATOM 619 C C . VAL A 1 85 ? 1.894 -2.552 -14.478 1.00 97.12 85 VAL A C 1
ATOM 621 O O . VAL A 1 85 ? 1.730 -3.768 -14.577 1.00 97.12 85 VAL A O 1
ATOM 624 N N . GLY A 1 86 ? 2.417 -1.975 -13.393 1.00 97.44 86 GLY A N 1
ATOM 625 C CA . GLY A 1 86 ? 2.683 -2.676 -12.147 1.00 97.44 86 GLY A CA 1
ATOM 626 C C . GLY A 1 86 ? 3.256 -1.781 -11.050 1.00 97.44 86 GLY A C 1
ATOM 627 O O . GLY A 1 86 ? 3.533 -0.597 -11.266 1.00 97.44 86 GLY A O 1
ATOM 628 N N . ASP A 1 87 ? 3.443 -2.357 -9.866 1.00 97.00 87 ASP A N 1
ATOM 629 C CA . ASP A 1 87 ? 4.154 -1.742 -8.749 1.00 97.00 87 ASP A CA 1
ATOM 630 C C . ASP A 1 87 ? 5.002 -2.737 -7.958 1.00 97.00 87 ASP A C 1
ATOM 632 O O . ASP A 1 87 ? 4.856 -3.957 -8.081 1.00 97.00 87 ASP A O 1
ATOM 636 N N . VAL A 1 88 ? 5.890 -2.178 -7.139 1.00 97.81 88 VAL A N 1
ATOM 637 C CA . VAL A 1 88 ? 6.591 -2.894 -6.079 1.00 97.81 88 VAL A CA 1
ATOM 638 C C . VAL A 1 88 ? 6.438 -2.148 -4.754 1.00 97.81 88 VAL A C 1
ATOM 640 O O . VAL A 1 88 ? 6.619 -0.927 -4.691 1.00 97.81 88 VAL A O 1
ATOM 643 N N . LEU A 1 89 ? 6.126 -2.896 -3.694 1.00 96.94 89 LEU A N 1
ATOM 644 C CA . LEU A 1 89 ? 6.257 -2.462 -2.305 1.00 96.94 89 LEU A CA 1
ATOM 645 C C . LEU A 1 89 ? 7.369 -3.255 -1.630 1.00 96.94 89 LEU A C 1
ATOM 647 O O . LEU A 1 89 ? 7.305 -4.484 -1.569 1.00 96.94 89 LEU A O 1
ATOM 651 N N . LEU A 1 90 ? 8.343 -2.541 -1.076 1.00 97.94 90 LEU A N 1
ATOM 652 C CA . LEU A 1 90 ? 9.392 -3.109 -0.240 1.00 97.94 90 LEU A CA 1
ATOM 653 C C . LEU A 1 90 ? 9.247 -2.580 1.182 1.00 97.94 90 LEU A C 1
ATOM 655 O O . LEU A 1 90 ? 9.139 -1.373 1.406 1.00 97.94 90 LEU A O 1
ATOM 659 N N . GLN A 1 91 ? 9.233 -3.493 2.138 1.00 96.88 91 GLN A N 1
ATOM 660 C CA . GLN A 1 91 ? 9.009 -3.215 3.541 1.00 96.88 91 GLN A CA 1
ATOM 661 C C . GLN A 1 91 ? 10.328 -3.053 4.285 1.00 96.88 91 GLN A C 1
ATOM 663 O O . GLN A 1 91 ? 11.310 -3.747 4.028 1.00 96.88 91 GLN A O 1
ATOM 668 N N . GLY A 1 92 ? 10.334 -2.134 5.241 1.00 96.06 92 GLY A N 1
ATOM 669 C CA . GLY A 1 92 ? 11.502 -1.847 6.048 1.00 96.06 92 GLY A CA 1
ATOM 670 C C . GLY A 1 92 ? 11.171 -1.047 7.300 1.00 96.06 92 GLY A C 1
ATOM 671 O O . GLY A 1 92 ? 10.030 -0.964 7.758 1.00 96.06 92 GLY A O 1
ATOM 672 N N . SER A 1 93 ? 12.201 -0.449 7.886 1.00 97.12 93 SER A N 1
ATOM 673 C CA . SER A 1 93 ? 12.063 0.449 9.031 1.00 97.12 93 SER A CA 1
ATOM 674 C C . SER A 1 93 ? 13.182 1.480 9.081 1.00 97.12 93 SER A C 1
ATOM 676 O O . SER A 1 93 ? 14.250 1.274 8.512 1.00 97.12 93 SER A O 1
ATOM 678 N N . GLY A 1 94 ? 12.964 2.562 9.820 1.00 97.00 94 GLY A N 1
ATOM 679 C CA . GLY A 1 94 ? 13.981 3.568 10.113 1.00 97.00 94 GLY A CA 1
ATOM 680 C C . GLY A 1 94 ? 13.848 4.091 11.536 1.00 97.00 94 GLY A C 1
ATOM 681 O O . GLY A 1 94 ? 12.779 4.012 12.139 1.00 97.00 94 GLY A O 1
ATOM 682 N N . GLN A 1 95 ? 14.933 4.614 12.094 1.00 97.44 95 GLN A N 1
ATOM 683 C CA . GLN A 1 95 ? 14.908 5.367 13.345 1.00 97.44 95 GLN A CA 1
ATOM 684 C C . GLN A 1 95 ? 14.517 6.813 13.047 1.00 97.44 95 GLN A C 1
ATOM 686 O O . GLN A 1 95 ? 15.207 7.498 12.295 1.00 97.44 95 GLN A O 1
ATOM 691 N N . SER A 1 96 ? 13.418 7.281 13.630 1.00 94.25 96 SER A N 1
ATOM 692 C CA . SER A 1 96 ? 13.005 8.683 13.552 1.00 94.25 96 SER A CA 1
ATOM 693 C C . SER A 1 96 ? 14.080 9.580 14.161 1.00 94.25 96 SER A C 1
ATOM 695 O O . SER A 1 96 ? 14.471 9.392 15.313 1.00 94.25 96 SER A O 1
ATOM 697 N N . ARG A 1 97 ? 14.534 10.600 13.426 1.00 93.50 97 ARG A N 1
ATOM 698 C CA . ARG A 1 97 ? 15.503 11.575 13.953 1.00 93.50 97 ARG A CA 1
ATOM 699 C C . ARG A 1 97 ? 14.918 12.467 15.049 1.00 93.50 97 ARG A C 1
ATOM 701 O O . ARG A 1 97 ? 15.674 13.032 15.829 1.00 93.50 97 ARG A O 1
ATOM 708 N N . GLY A 1 98 ? 13.591 12.596 15.113 1.00 89.19 98 GLY A N 1
ATOM 709 C CA . GLY A 1 98 ? 12.920 13.458 16.087 1.00 89.19 98 GLY A CA 1
ATOM 710 C C . GLY A 1 98 ? 12.855 12.871 17.499 1.00 89.19 98 GLY A C 1
ATOM 711 O O . GLY A 1 98 ? 12.891 13.620 18.469 1.00 89.19 98 GLY A O 1
ATOM 712 N N . ASN A 1 99 ? 12.750 11.545 17.629 1.00 90.69 99 ASN A N 1
ATOM 713 C CA . ASN A 1 99 ? 12.560 10.880 18.926 1.00 90.69 99 ASN A CA 1
ATOM 714 C C . ASN A 1 99 ? 13.312 9.541 19.076 1.00 90.69 99 ASN A C 1
ATOM 716 O O . ASN A 1 99 ? 13.140 8.861 20.083 1.00 90.69 99 ASN A O 1
ATOM 720 N N . GLY A 1 100 ? 14.105 9.129 18.082 1.00 94.00 100 GLY A N 1
ATOM 721 C CA . GLY A 1 100 ? 14.854 7.867 18.077 1.00 94.00 100 GLY A CA 1
ATOM 722 C C . GLY A 1 100 ? 14.001 6.604 17.908 1.00 94.00 100 GLY A C 1
ATOM 723 O O . GLY A 1 100 ? 14.546 5.503 17.838 1.00 94.00 100 GLY A O 1
ATOM 724 N N . GLN A 1 101 ? 12.672 6.723 17.829 1.00 94.69 101 GLN A N 1
ATOM 725 C CA . GLN A 1 101 ? 11.774 5.575 17.738 1.00 94.69 101 GLN A CA 1
ATOM 726 C C . GLN A 1 101 ? 11.956 4.860 16.396 1.00 94.69 101 GLN A C 1
ATOM 728 O O . GLN A 1 101 ? 11.999 5.503 15.345 1.00 94.69 101 GLN A O 1
ATOM 733 N N . ARG A 1 102 ? 12.021 3.522 16.409 1.00 95.19 102 ARG A N 1
ATOM 734 C CA . ARG A 1 102 ? 11.971 2.735 15.173 1.00 95.19 102 ARG A CA 1
ATOM 735 C C . ARG A 1 102 ? 10.547 2.709 14.627 1.00 95.19 102 ARG A C 1
ATOM 737 O O . ARG A 1 102 ? 9.622 2.296 15.319 1.00 95.19 102 ARG A O 1
ATOM 744 N N . VAL A 1 103 ? 10.402 3.127 13.378 1.00 94.31 103 VAL A N 1
ATOM 745 C CA . VAL A 1 103 ? 9.133 3.285 12.668 1.00 94.31 103 VAL A CA 1
ATOM 746 C C . VAL A 1 103 ? 9.138 2.374 11.438 1.00 94.31 103 VAL A C 1
ATOM 748 O O . VAL A 1 103 ? 10.161 2.317 10.748 1.00 94.31 103 VAL A O 1
ATOM 751 N N . PRO A 1 104 ? 8.045 1.643 11.148 1.00 95.19 104 PRO A N 1
ATOM 752 C CA . PRO A 1 104 ? 7.923 0.898 9.903 1.00 95.19 104 PRO A CA 1
ATOM 753 C C . PRO A 1 104 ? 7.841 1.858 8.713 1.00 95.19 104 PRO A C 1
ATOM 755 O O . PRO A 1 104 ? 7.113 2.849 8.753 1.00 95.19 104 PRO A O 1
ATOM 758 N N . LEU A 1 105 ? 8.577 1.544 7.654 1.00 94.88 105 LEU A N 1
ATOM 759 C CA . LEU A 1 105 ? 8.628 2.315 6.418 1.00 94.88 105 LEU A CA 1
ATOM 760 C C . LEU A 1 105 ? 8.344 1.384 5.240 1.00 94.88 105 LEU A C 1
ATOM 762 O O . LEU A 1 105 ? 8.774 0.232 5.247 1.00 94.88 105 LEU A O 1
ATOM 766 N N . THR A 1 106 ? 7.678 1.892 4.209 1.00 95.44 106 THR A N 1
ATOM 767 C CA . THR A 1 106 ? 7.461 1.141 2.966 1.00 95.44 106 THR A CA 1
ATOM 768 C C . THR A 1 106 ? 7.963 1.956 1.791 1.00 95.44 106 THR A C 1
ATOM 770 O O . THR A 1 106 ? 7.541 3.095 1.610 1.00 95.44 106 THR A O 1
ATOM 773 N N . PHE A 1 107 ? 8.838 1.387 0.970 1.00 96.50 107 PHE A N 1
ATOM 774 C CA . PHE A 1 107 ? 9.174 1.953 -0.329 1.00 96.50 107 PHE A CA 1
ATOM 775 C C . PHE A 1 107 ? 8.134 1.489 -1.344 1.00 96.50 107 PHE A C 1
ATOM 777 O O . PHE A 1 107 ? 7.912 0.290 -1.492 1.00 96.50 107 PHE A O 1
ATOM 784 N N . HIS A 1 108 ? 7.514 2.430 -2.047 1.00 95.94 108 HIS A N 1
ATOM 785 C CA . HIS A 1 108 ? 6.518 2.156 -3.071 1.00 95.94 108 HIS A CA 1
ATOM 786 C C . HIS A 1 108 ? 6.974 2.736 -4.399 1.00 95.94 108 HIS A C 1
ATOM 788 O O . HIS A 1 108 ? 7.103 3.953 -4.527 1.00 95.94 108 HIS A O 1
ATOM 794 N N . ALA A 1 109 ? 7.186 1.878 -5.396 1.00 96.25 109 ALA A N 1
ATOM 795 C CA . ALA A 1 109 ? 7.476 2.293 -6.761 1.00 96.25 109 ALA A CA 1
ATOM 796 C C . ALA A 1 109 ? 6.371 1.850 -7.718 1.00 96.25 109 ALA A C 1
ATOM 798 O O . ALA A 1 109 ? 6.018 0.678 -7.781 1.00 96.25 109 ALA A O 1
ATOM 799 N N . LEU A 1 110 ? 5.869 2.805 -8.497 1.00 96.00 110 LEU A N 1
ATOM 800 C CA . LEU A 1 110 ? 4.916 2.599 -9.579 1.00 96.00 110 LEU A CA 1
ATOM 801 C C . LEU A 1 110 ? 5.667 2.560 -10.909 1.00 96.00 110 LEU A C 1
ATOM 803 O O . LEU A 1 110 ? 6.465 3.457 -11.205 1.00 96.00 110 LEU A O 1
ATOM 807 N N . LEU A 1 111 ? 5.358 1.558 -11.726 1.00 97.25 111 LEU A N 1
ATOM 808 C CA . LEU A 1 111 ? 5.874 1.404 -13.076 1.00 97.25 111 LEU A CA 1
ATOM 809 C C . LEU A 1 111 ? 4.742 1.652 -14.069 1.00 97.25 111 LEU A C 1
ATOM 811 O O . LEU A 1 111 ? 3.686 1.020 -14.024 1.00 97.25 111 LEU A O 1
ATOM 815 N N . SER A 1 112 ? 4.948 2.609 -14.965 1.00 97.06 112 SER A N 1
ATOM 816 C CA . SER A 1 112 ? 3.988 2.979 -15.999 1.00 97.06 112 SER A CA 1
ATOM 817 C C . SER A 1 112 ? 4.608 2.900 -17.384 1.00 97.06 112 SER A C 1
ATOM 819 O O . SER A 1 112 ? 5.819 3.045 -17.549 1.00 97.06 112 SER A O 1
ATOM 821 N N . ARG A 1 113 ? 3.754 2.738 -18.390 1.00 96.75 113 ARG A N 1
ATOM 822 C CA . ARG A 1 113 ? 4.107 2.797 -19.807 1.00 96.75 113 ARG A CA 1
ATOM 823 C C . ARG A 1 113 ? 3.391 3.972 -20.459 1.00 96.75 113 ARG A C 1
ATOM 825 O O . ARG A 1 113 ? 2.217 4.198 -20.181 1.00 96.75 113 ARG A O 1
ATOM 832 N N . SER A 1 114 ? 4.095 4.723 -21.297 1.00 94.81 114 SER A N 1
ATOM 833 C CA . SER A 1 114 ? 3.528 5.774 -22.151 1.00 94.81 114 SER A CA 1
ATOM 834 C C . SER A 1 114 ? 4.135 5.612 -23.536 1.00 94.81 114 SER A C 1
ATOM 836 O O . SER A 1 114 ? 5.351 5.696 -23.684 1.00 94.81 114 SER A O 1
ATOM 838 N N . GLY A 1 115 ? 3.323 5.289 -24.539 1.00 93.94 115 GLY A N 1
ATOM 839 C CA . GLY A 1 115 ? 3.847 4.715 -25.774 1.00 93.94 115 GLY A CA 1
ATOM 840 C C . GLY A 1 115 ? 4.598 3.420 -25.467 1.00 93.94 115 GLY A C 1
ATOM 841 O O . GLY A 1 115 ? 4.054 2.517 -24.826 1.00 93.94 115 GLY A O 1
ATOM 842 N N . ASN A 1 116 ? 5.853 3.350 -25.906 1.00 92.38 116 ASN A N 1
ATOM 843 C CA . ASN A 1 116 ? 6.782 2.258 -25.626 1.00 92.38 116 ASN A CA 1
ATOM 844 C C . ASN A 1 116 ? 7.836 2.609 -24.555 1.00 92.38 116 ASN A C 1
ATOM 846 O O . ASN A 1 116 ? 8.781 1.838 -24.370 1.00 92.38 116 ASN A O 1
ATOM 850 N N . GLU A 1 117 ? 7.695 3.739 -23.863 1.00 94.75 117 GLU A N 1
ATOM 851 C CA . GLU A 1 117 ? 8.649 4.209 -22.859 1.00 94.75 117 GLU A CA 1
ATOM 852 C C . GLU A 1 117 ? 8.191 3.850 -21.444 1.00 94.75 117 GLU A C 1
ATOM 854 O O . GLU A 1 117 ? 6.998 3.874 -21.121 1.00 94.75 117 GLU A O 1
ATOM 859 N N . TRP A 1 118 ? 9.151 3.536 -20.576 1.00 96.56 118 TRP A N 1
ATOM 860 C CA . TRP A 1 118 ? 8.899 3.356 -19.150 1.00 96.56 118 TRP A CA 1
ATOM 861 C C . TRP A 1 118 ? 8.956 4.690 -18.408 1.00 96.56 118 TRP A C 1
ATOM 863 O O . TRP A 1 118 ? 9.962 5.396 -18.438 1.00 96.56 118 TRP A O 1
ATOM 873 N N . SER A 1 119 ? 7.910 4.980 -17.639 1.00 95.31 119 SER A N 1
ATOM 874 C CA . SER A 1 119 ? 7.868 6.069 -16.666 1.00 95.31 119 SER A CA 1
ATOM 875 C C . SER A 1 119 ? 7.757 5.469 -15.270 1.00 95.31 119 SER A C 1
ATOM 877 O O . SER A 1 119 ? 6.814 4.733 -14.985 1.00 95.31 119 SER A O 1
ATOM 879 N N . VAL A 1 120 ? 8.710 5.785 -14.395 1.00 94.62 120 VAL A N 1
ATOM 880 C CA . VAL A 1 120 ? 8.732 5.296 -13.011 1.00 94.62 120 VAL A CA 1
ATOM 881 C C . VAL A 1 120 ? 8.571 6.445 -12.027 1.00 94.62 120 VAL A C 1
ATOM 883 O O . VAL A 1 120 ? 8.988 7.573 -12.287 1.00 94.62 120 VAL A O 1
ATOM 886 N N . SER A 1 121 ? 7.960 6.160 -10.886 1.00 92.88 121 SER A N 1
ATOM 887 C CA . SER A 1 121 ? 7.882 7.091 -9.760 1.00 92.88 121 SER A CA 1
ATOM 888 C C . SER A 1 121 ? 7.897 6.316 -8.458 1.00 92.88 121 SER A C 1
ATOM 890 O O . SER A 1 121 ? 7.296 5.246 -8.395 1.00 92.88 121 SER A O 1
ATOM 892 N N . SER A 1 122 ? 8.512 6.869 -7.419 1.00 92.19 122 SER A N 1
ATOM 893 C CA . SER A 1 122 ? 8.538 6.260 -6.095 1.00 92.19 122 SER A CA 1
ATOM 894 C C . SER A 1 122 ? 8.176 7.250 -4.995 1.00 92.19 122 SER A C 1
ATOM 896 O O . SER A 1 122 ? 8.240 8.466 -5.175 1.00 92.19 122 SER A O 1
ATOM 898 N N . HIS A 1 123 ? 7.754 6.712 -3.857 1.00 91.00 123 HIS A N 1
ATOM 899 C CA . HIS A 1 123 ? 7.560 7.443 -2.613 1.00 91.00 123 HIS A CA 1
ATOM 900 C C . HIS A 1 123 ? 7.658 6.480 -1.427 1.00 91.00 123 HIS A C 1
ATOM 902 O O . HIS A 1 123 ? 7.628 5.260 -1.587 1.00 91.00 123 HIS A O 1
ATOM 908 N N . ALA A 1 124 ? 7.780 7.043 -0.231 1.00 91.62 124 ALA A N 1
ATOM 909 C CA . ALA A 1 124 ? 7.785 6.289 1.010 1.00 91.62 124 ALA A CA 1
ATOM 910 C C . ALA A 1 124 ? 6.421 6.397 1.707 1.00 91.62 124 ALA A C 1
ATOM 912 O O . ALA A 1 124 ? 5.845 7.484 1.789 1.00 91.62 124 ALA A O 1
ATOM 913 N N . HIS A 1 125 ? 5.922 5.289 2.248 1.00 92.44 125 HIS A N 1
ATOM 914 C CA . HIS A 1 125 ? 4.883 5.311 3.271 1.00 92.44 125 HIS A CA 1
ATOM 915 C C . HIS A 1 125 ? 5.551 5.345 4.645 1.00 92.44 125 HIS A C 1
ATOM 917 O O . HIS A 1 125 ? 6.435 4.538 4.934 1.00 92.44 125 HIS A O 1
ATOM 923 N N . SER A 1 126 ? 5.104 6.266 5.493 1.00 90.94 126 SER A N 1
ATOM 924 C CA . SER A 1 126 ? 5.509 6.353 6.893 1.00 90.94 126 SER A CA 1
ATOM 925 C C . SER A 1 126 ? 4.301 6.757 7.736 1.00 90.94 126 SER A C 1
ATOM 927 O O . SER A 1 126 ? 3.596 7.692 7.352 1.00 90.94 126 SER A O 1
ATOM 929 N N . PRO A 1 127 ? 4.044 6.112 8.885 1.00 89.81 127 PRO A N 1
ATOM 930 C CA . PRO A 1 127 ? 2.929 6.481 9.747 1.00 89.81 127 PRO A CA 1
ATOM 931 C C . PRO A 1 127 ? 3.160 7.796 10.508 1.00 89.81 127 PRO A C 1
ATOM 933 O O . PRO A 1 127 ? 2.221 8.341 11.086 1.00 89.81 127 PRO A O 1
ATOM 936 N N . VAL A 1 128 ? 4.397 8.306 10.523 1.00 87.25 128 VAL A N 1
ATOM 937 C CA . VAL A 1 128 ? 4.764 9.593 11.130 1.00 87.25 128 VAL A CA 1
ATOM 938 C C . VAL A 1 128 ? 5.589 10.432 10.154 1.00 87.25 128 VAL A C 1
ATOM 940 O O . VAL A 1 128 ? 6.330 9.901 9.327 1.00 87.25 128 VAL A O 1
ATOM 943 N N . GLY A 1 129 ? 5.463 11.754 10.240 1.00 84.62 129 GLY A N 1
ATOM 944 C CA . GLY A 1 129 ? 6.303 12.669 9.467 1.00 84.62 129 GLY A CA 1
ATOM 945 C C . GLY A 1 129 ? 7.720 12.783 10.037 1.00 84.62 129 GLY A C 1
ATOM 946 O O . GLY A 1 129 ? 7.957 12.452 11.197 1.00 84.62 129 GLY A O 1
ATOM 947 N N . GLY A 1 130 ? 8.643 13.307 9.231 1.00 85.56 130 GLY A N 1
ATOM 948 C CA . GLY A 1 130 ? 10.017 13.606 9.640 1.00 85.56 130 GLY A CA 1
ATOM 949 C C . GLY A 1 130 ? 11.072 12.873 8.816 1.00 85.56 130 GLY A C 1
ATOM 950 O O . GLY A 1 130 ? 10.767 12.231 7.814 1.00 85.56 130 GLY A O 1
ATOM 951 N N . GLU A 1 131 ? 12.324 13.006 9.246 1.00 91.94 131 GLU A N 1
ATOM 952 C CA . GLU A 1 131 ? 13.467 12.307 8.659 1.00 91.94 131 GLU A CA 1
ATOM 953 C C . GLU A 1 131 ? 13.826 11.053 9.457 1.00 91.94 131 GLU A C 1
ATOM 955 O O . GLU A 1 131 ? 13.660 10.995 10.681 1.00 91.94 131 GLU A O 1
ATOM 960 N N . PHE A 1 132 ? 14.398 10.078 8.757 1.00 95.12 132 PHE A N 1
ATOM 961 C CA . PHE A 1 132 ? 14.775 8.783 9.300 1.00 95.12 132 PHE A C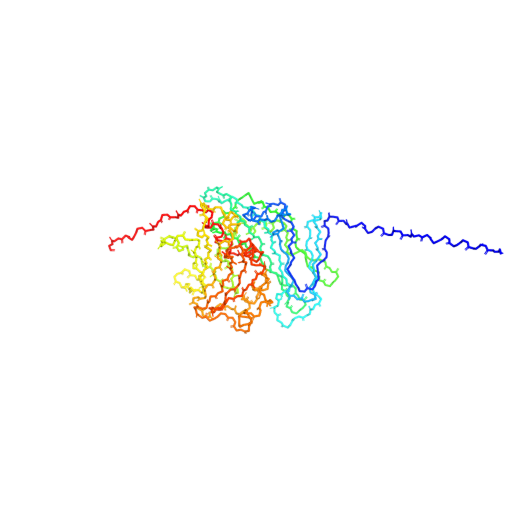A 1
ATOM 962 C C . PHE A 1 132 ? 16.262 8.490 9.061 1.00 95.12 132 PHE A C 1
ATOM 964 O O . PHE A 1 132 ? 16.857 8.873 8.053 1.00 95.12 132 PHE A O 1
ATOM 971 N N . SER A 1 133 ? 16.875 7.802 10.016 1.00 96.88 133 SER A N 1
ATOM 972 C CA . SER A 1 133 ? 18.232 7.248 9.950 1.00 96.88 133 SER A CA 1
ATOM 973 C C . SER A 1 133 ? 18.208 5.741 10.196 1.00 96.88 133 SER A C 1
ATOM 975 O O . SER A 1 133 ? 17.178 5.207 10.593 1.00 96.88 133 SER A O 1
ATOM 977 N N . ASP A 1 134 ? 19.337 5.051 9.996 1.00 97.06 134 ASP A N 1
ATOM 978 C CA . ASP A 1 134 ? 19.453 3.600 10.240 1.00 97.06 134 ASP A CA 1
ATOM 979 C C . ASP A 1 134 ? 18.318 2.803 9.561 1.00 97.06 134 ASP A C 1
ATOM 981 O O . ASP A 1 134 ? 17.537 2.069 10.190 1.00 97.06 134 ASP A O 1
ATOM 985 N N . ILE A 1 135 ? 18.193 3.063 8.254 1.00 97.62 135 ILE A N 1
ATOM 986 C CA . ILE A 1 135 ? 17.215 2.432 7.374 1.00 97.62 135 ILE A CA 1
ATOM 987 C C . ILE A 1 135 ? 17.576 0.955 7.223 1.00 97.62 135 ILE A C 1
ATOM 989 O O . ILE A 1 135 ? 18.687 0.616 6.820 1.00 97.62 135 ILE A O 1
ATOM 993 N N . LYS A 1 136 ? 16.612 0.087 7.527 1.00 97.88 136 LYS A N 1
ATOM 994 C CA . LYS A 1 136 ? 16.674 -1.361 7.315 1.00 97.88 136 LYS A CA 1
ATOM 995 C C . LYS A 1 136 ? 15.648 -1.734 6.257 1.00 97.88 136 LYS A C 1
ATOM 997 O O . LYS A 1 136 ? 14.454 -1.580 6.505 1.00 97.88 136 LYS A O 1
ATOM 1002 N N . ILE A 1 137 ? 16.115 -2.182 5.101 1.00 97.56 137 ILE A N 1
ATOM 1003 C CA . ILE A 1 137 ? 15.301 -2.631 3.971 1.00 97.56 137 ILE A CA 1
ATOM 1004 C C . ILE A 1 137 ? 16.116 -3.617 3.138 1.00 97.56 137 ILE A C 1
ATOM 1006 O O . ILE A 1 137 ? 17.343 -3.503 3.071 1.00 97.56 137 ILE A O 1
ATOM 1010 N N . ASP A 1 138 ? 15.436 -4.567 2.502 1.00 97.25 138 ASP A N 1
ATOM 1011 C CA . ASP A 1 138 ? 16.094 -5.534 1.635 1.00 97.25 138 ASP A CA 1
ATOM 1012 C C . ASP A 1 138 ? 16.730 -4.805 0.442 1.00 97.25 138 ASP A C 1
ATOM 1014 O O . ASP A 1 138 ? 16.087 -3.932 -0.154 1.00 97.25 138 ASP A O 1
ATOM 1018 N N . PRO A 1 139 ? 17.976 -5.135 0.064 1.00 96.81 139 PRO A N 1
ATOM 1019 C CA . PRO A 1 139 ? 18.761 -4.339 -0.874 1.00 96.81 139 PRO A CA 1
ATOM 1020 C C . PRO A 1 139 ? 18.410 -4.655 -2.335 1.00 96.81 139 PRO A C 1
ATOM 1022 O O . PRO A 1 139 ? 19.299 -4.833 -3.164 1.00 96.81 139 PRO A O 1
ATOM 1025 N N . TYR A 1 140 ? 17.119 -4.744 -2.658 1.00 98.19 140 TYR A N 1
ATOM 1026 C CA . TYR A 1 140 ? 16.658 -5.007 -4.015 1.00 98.19 140 TYR A CA 1
ATOM 1027 C C . TYR A 1 140 ? 16.948 -3.834 -4.947 1.00 98.19 140 TYR A C 1
ATOM 1029 O O . TYR A 1 140 ? 16.804 -2.673 -4.573 1.00 98.19 140 TYR A O 1
ATOM 1037 N N . GLN A 1 141 ? 17.289 -4.140 -6.193 1.00 98.25 141 GLN A N 1
ATOM 1038 C CA . GLN A 1 141 ? 17.198 -3.208 -7.307 1.00 98.25 141 GLN A CA 1
ATOM 1039 C C . GLN A 1 141 ? 15.980 -3.531 -8.171 1.00 98.25 141 GLN A C 1
ATOM 1041 O O . GLN A 1 141 ? 15.579 -4.690 -8.312 1.00 98.25 141 GLN A O 1
ATOM 1046 N N . VAL A 1 142 ? 15.413 -2.497 -8.786 1.00 98.56 142 VAL A N 1
ATOM 1047 C CA . VAL A 1 142 ? 14.307 -2.631 -9.735 1.00 98.56 142 VAL A CA 1
ATOM 1048 C C . VAL A 1 142 ? 14.826 -2.307 -11.125 1.00 98.56 142 VAL A C 1
ATOM 1050 O O . VAL A 1 142 ? 15.459 -1.271 -11.343 1.00 98.56 142 VAL A O 1
ATOM 1053 N N . VAL A 1 143 ? 14.542 -3.196 -12.065 1.00 98.50 143 VAL A N 1
ATOM 1054 C CA . VAL A 1 143 ? 15.001 -3.150 -13.451 1.00 98.50 143 VAL A CA 1
ATOM 1055 C C . VAL A 1 143 ? 13.791 -3.223 -14.373 1.00 98.50 143 VAL A C 1
ATOM 1057 O O . VAL A 1 143 ? 12.809 -3.900 -14.073 1.00 98.50 143 VAL A O 1
ATOM 1060 N N . VAL A 1 144 ? 13.862 -2.539 -15.509 1.00 98.25 144 VAL A N 1
ATOM 1061 C CA . VAL A 1 144 ? 12.895 -2.678 -16.600 1.00 98.25 144 VAL A CA 1
ATOM 1062 C C . VAL A 1 144 ? 13.592 -3.144 -17.870 1.00 98.25 144 VAL A C 1
ATOM 1064 O O . VAL A 1 144 ? 14.749 -2.798 -18.111 1.00 98.25 144 VAL A O 1
ATOM 1067 N N . ILE A 1 145 ? 12.880 -3.917 -18.686 1.00 96.69 145 ILE A N 1
ATOM 1068 C CA . ILE A 1 145 ? 13.352 -4.351 -20.003 1.00 96.69 145 ILE A CA 1
ATOM 1069 C C . ILE A 1 145 ? 12.887 -3.350 -21.069 1.00 96.69 145 ILE A C 1
ATOM 1071 O O . ILE A 1 145 ? 11.694 -3.051 -21.191 1.00 96.69 145 ILE A O 1
ATOM 1075 N N . GLU A 1 146 ? 13.838 -2.839 -21.850 1.00 90.69 146 GLU A N 1
ATOM 1076 C CA . GLU A 1 146 ? 13.654 -1.894 -22.956 1.00 90.69 146 GLU A CA 1
ATOM 1077 C C . GLU A 1 146 ? 14.204 -2.499 -24.249 1.00 90.69 146 GLU A C 1
ATOM 1079 O O . GLU A 1 146 ? 15.406 -2.487 -24.516 1.00 90.69 146 GLU A O 1
ATOM 1084 N N . GLY A 1 147 ? 13.313 -3.079 -25.057 1.00 86.62 147 GLY A N 1
ATOM 1085 C CA . GLY A 1 147 ? 13.726 -3.879 -26.208 1.00 86.62 147 GLY A CA 1
ATOM 1086 C C . GLY A 1 147 ? 14.508 -5.108 -25.741 1.00 86.62 147 GLY A C 1
ATOM 1087 O O . GLY A 1 147 ? 13.946 -5.972 -25.074 1.00 86.62 147 GLY A O 1
ATOM 1088 N N . SER A 1 148 ? 15.796 -5.174 -26.081 1.00 86.81 148 SER A N 1
ATOM 1089 C CA . SER A 1 148 ? 16.717 -6.228 -25.632 1.00 86.81 148 SER A CA 1
ATOM 1090 C C . SER A 1 148 ? 17.647 -5.797 -24.492 1.00 86.81 148 SER A C 1
ATOM 1092 O O . SER A 1 148 ? 18.511 -6.577 -24.101 1.00 86.81 148 SER A O 1
ATOM 1094 N N . ALA A 1 149 ? 17.531 -4.560 -24.002 1.00 93.38 149 ALA A N 1
ATOM 1095 C CA . ALA A 1 149 ? 18.389 -4.019 -22.953 1.00 93.38 149 ALA A CA 1
ATOM 1096 C C . ALA A 1 149 ? 17.681 -4.011 -21.593 1.00 93.38 149 ALA A C 1
ATOM 1098 O O . ALA A 1 149 ? 16.460 -3.882 -21.505 1.00 93.38 149 ALA A O 1
ATOM 1099 N N . GLU A 1 150 ? 18.471 -4.099 -20.526 1.00 96.06 150 GLU A N 1
ATOM 1100 C CA . GLU A 1 150 ? 18.015 -3.867 -19.158 1.00 96.06 150 GLU A CA 1
ATOM 1101 C C . GLU A 1 150 ? 18.383 -2.450 -18.716 1.00 96.06 150 GLU A C 1
ATOM 1103 O O . GLU A 1 150 ? 19.502 -1.983 -18.944 1.00 96.06 150 GLU A O 1
ATOM 1108 N N . ARG A 1 151 ? 17.454 -1.777 -18.034 1.00 97.56 151 ARG A N 1
ATOM 1109 C CA . ARG A 1 151 ? 17.693 -0.482 -17.396 1.00 97.56 151 ARG A CA 1
ATOM 1110 C C . ARG A 1 151 ? 17.329 -0.549 -15.923 1.00 97.56 151 ARG A C 1
ATOM 1112 O O . ARG A 1 151 ? 16.179 -0.806 -15.569 1.00 97.56 151 ARG A O 1
ATOM 1119 N N . VAL A 1 152 ? 18.298 -0.268 -15.057 1.00 98.12 152 VAL A N 1
ATOM 1120 C CA . VAL A 1 152 ? 18.047 -0.104 -13.620 1.00 98.12 152 VAL A CA 1
ATOM 1121 C C . VAL A 1 152 ? 17.250 1.184 -13.413 1.00 98.12 152 VAL A C 1
ATOM 1123 O O . VAL A 1 152 ? 17.688 2.264 -13.810 1.00 98.12 152 VAL A O 1
ATOM 1126 N N . VAL A 1 153 ? 16.066 1.066 -12.817 1.00 97.88 153 VAL A N 1
ATOM 1127 C CA . VAL A 1 153 ? 15.179 2.202 -12.520 1.00 97.88 153 VAL A CA 1
ATOM 1128 C C . VAL A 1 153 ? 15.258 2.640 -11.065 1.00 97.88 153 VAL A C 1
ATOM 1130 O O . VAL A 1 153 ? 15.040 3.815 -10.786 1.00 97.88 153 VAL A O 1
ATOM 1133 N N . PHE A 1 154 ? 15.607 1.723 -10.159 1.00 98.25 154 PHE A N 1
ATOM 1134 C CA . PHE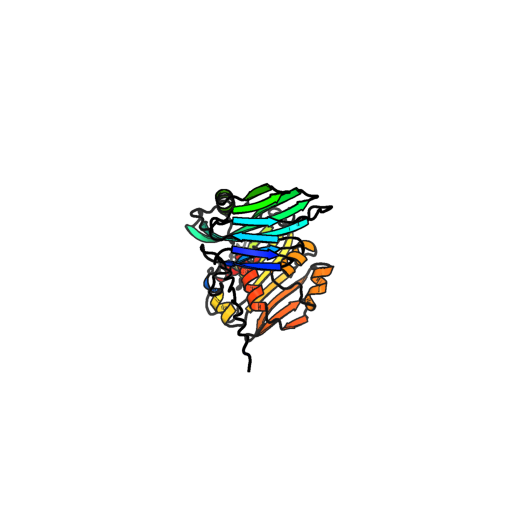 A 1 154 ? 15.877 2.027 -8.757 1.00 98.25 154 PHE A CA 1
ATOM 1135 C C . PHE A 1 154 ? 17.024 1.162 -8.245 1.00 98.25 154 PHE A C 1
ATOM 1137 O O . PHE A 1 154 ? 16.953 -0.066 -8.309 1.00 98.25 154 PHE A O 1
ATOM 1144 N N . THR A 1 155 ? 18.068 1.800 -7.720 1.00 98.44 155 THR A N 1
ATOM 1145 C CA . THR A 1 155 ? 19.157 1.123 -7.005 1.00 98.44 155 THR A CA 1
ATOM 1146 C C . THR A 1 155 ? 18.827 0.978 -5.514 1.00 98.44 155 THR A C 1
ATOM 1148 O O . THR A 1 155 ? 18.021 1.754 -4.987 1.00 98.44 155 THR A O 1
ATOM 1151 N N . PRO A 1 156 ? 19.502 0.074 -4.780 1.00 98.00 156 PRO A N 1
ATOM 1152 C CA . PRO A 1 156 ? 19.306 -0.057 -3.334 1.00 98.00 156 PRO A CA 1
ATOM 1153 C C . PRO A 1 156 ? 19.598 1.248 -2.577 1.00 98.00 156 PRO A C 1
ATOM 1155 O O . PRO A 1 156 ? 18.900 1.601 -1.625 1.00 98.00 156 PRO A O 1
ATOM 1158 N N . ALA A 1 157 ? 20.595 2.014 -3.037 1.00 96.88 157 ALA A N 1
ATOM 1159 C CA . ALA A 1 157 ? 20.942 3.310 -2.459 1.00 96.88 157 ALA A CA 1
ATOM 1160 C C . ALA A 1 157 ? 19.818 4.343 -2.643 1.00 96.88 157 ALA A C 1
ATOM 1162 O O . ALA A 1 157 ? 19.441 5.004 -1.679 1.00 96.88 157 ALA A O 1
ATOM 1163 N N . GLN A 1 158 ? 19.229 4.430 -3.842 1.00 95.81 158 GLN A N 1
ATOM 1164 C CA . GLN A 1 158 ? 18.102 5.331 -4.119 1.00 95.81 158 GLN A CA 1
ATOM 1165 C C . GLN A 1 158 ? 16.851 4.963 -3.310 1.00 95.81 158 GLN A C 1
ATOM 1167 O O . GLN A 1 158 ? 16.116 5.842 -2.856 1.00 95.81 158 GLN A O 1
ATOM 1172 N N . ILE A 1 159 ? 16.607 3.666 -3.106 1.00 97.00 159 ILE A N 1
ATOM 1173 C CA . ILE A 1 159 ? 15.502 3.170 -2.274 1.00 97.00 159 ILE A CA 1
ATOM 1174 C C . ILE A 1 159 ? 15.700 3.606 -0.821 1.00 97.00 159 ILE A C 1
ATOM 1176 O O . ILE A 1 159 ? 14.803 4.211 -0.231 1.00 97.00 159 ILE A O 1
ATOM 1180 N N . SER A 1 160 ? 16.888 3.366 -0.261 1.00 96.56 160 SER A N 1
ATOM 1181 C CA . SER A 1 160 ? 17.223 3.780 1.106 1.00 96.56 160 SER A CA 1
ATOM 1182 C C . SER A 1 160 ? 17.143 5.302 1.282 1.00 96.56 160 SER A C 1
ATOM 1184 O O . SER A 1 160 ? 16.570 5.792 2.257 1.00 96.56 160 SER A O 1
ATOM 1186 N N . GLU A 1 161 ? 17.624 6.068 0.300 1.00 94.12 161 GLU A N 1
ATOM 1187 C CA . GLU A 1 161 ? 17.521 7.528 0.299 1.00 94.12 161 GLU A CA 1
ATOM 1188 C C . GLU A 1 161 ? 16.059 7.997 0.314 1.00 94.12 161 GLU A C 1
ATOM 1190 O O . GLU A 1 161 ? 15.696 8.826 1.154 1.00 94.12 161 GLU A O 1
ATOM 1195 N N . THR A 1 162 ? 15.204 7.406 -0.531 1.00 92.50 162 THR A N 1
ATOM 1196 C CA . THR A 1 162 ? 13.758 7.697 -0.582 1.00 92.50 162 THR A CA 1
ATOM 1197 C C . THR A 1 162 ? 13.092 7.484 0.782 1.00 92.50 162 THR A C 1
ATOM 1199 O O . THR A 1 162 ? 12.225 8.263 1.179 1.00 92.50 162 THR A O 1
ATOM 1202 N N . LEU A 1 163 ? 13.510 6.453 1.523 1.00 93.81 163 LEU A N 1
ATOM 1203 C CA . LEU A 1 163 ? 13.000 6.157 2.863 1.00 93.81 163 LEU A CA 1
ATOM 1204 C C . LEU A 1 163 ? 13.553 7.079 3.956 1.00 93.81 163 LEU A C 1
ATOM 1206 O O . LEU A 1 163 ? 12.872 7.320 4.949 1.00 93.81 163 LEU A O 1
ATOM 1210 N N . SER A 1 164 ? 14.774 7.591 3.801 1.00 92.50 164 SER A N 1
ATOM 1211 C CA . SER A 1 164 ? 15.407 8.465 4.799 1.00 92.50 164 SER A CA 1
ATOM 1212 C C . SER A 1 164 ? 14.752 9.844 4.893 1.00 92.50 164 SER A C 1
ATOM 1214 O O . SER A 1 164 ? 14.722 10.460 5.961 1.00 92.50 164 SER A O 1
ATOM 1216 N N . LYS A 1 165 ? 14.208 10.325 3.774 1.00 84.06 165 LYS A N 1
ATOM 1217 C CA . LYS A 1 165 ? 13.576 11.638 3.647 1.00 84.06 165 LYS A CA 1
ATOM 1218 C C . LYS A 1 165 ? 12.250 11.482 2.907 1.00 84.06 165 LYS A C 1
ATOM 1220 O O . LYS A 1 165 ? 12.146 11.924 1.760 1.00 84.06 165 LYS A O 1
ATOM 1225 N N . PRO A 1 166 ? 11.243 10.835 3.526 1.00 72.81 166 PRO A N 1
ATOM 1226 C CA . PRO A 1 166 ? 9.939 10.700 2.903 1.00 72.81 166 PRO A CA 1
ATOM 1227 C C . PRO A 1 166 ? 9.455 12.092 2.513 1.00 72.81 166 PRO A C 1
ATOM 1229 O O . PRO A 1 166 ? 9.416 13.010 3.336 1.00 72.81 166 PRO A O 1
ATOM 1232 N N . SER A 1 167 ? 9.140 12.273 1.232 1.00 59.25 167 SER A N 1
ATOM 1233 C CA . SER A 1 167 ? 8.685 13.565 0.742 1.00 59.25 167 SER A CA 1
ATOM 1234 C C . SER A 1 167 ? 7.461 14.004 1.544 1.00 59.25 167 SER A C 1
ATOM 1236 O O . SER A 1 167 ? 6.504 13.241 1.665 1.00 59.25 167 SER A O 1
ATOM 1238 N N . ILE A 1 168 ? 7.447 15.256 2.012 1.00 46.69 168 ILE A N 1
ATOM 1239 C CA . ILE A 1 168 ? 6.308 15.872 2.727 1.00 46.69 168 ILE A CA 1
ATOM 1240 C C . ILE A 1 168 ? 5.005 15.789 1.897 1.00 46.69 168 ILE A C 1
ATOM 1242 O O . ILE A 1 168 ? 3.901 15.863 2.427 1.00 46.69 168 ILE A O 1
ATOM 1246 N N . ALA A 1 169 ? 5.133 15.583 0.586 1.00 44.53 169 ALA A N 1
ATOM 1247 C CA . ALA A 1 169 ? 4.054 15.291 -0.337 1.00 44.53 169 ALA A CA 1
ATOM 1248 C C . ALA A 1 169 ? 3.964 13.783 -0.626 1.00 44.53 169 ALA A C 1
ATOM 1250 O O . ALA A 1 169 ? 4.439 13.332 -1.666 1.00 44.53 169 ALA A O 1
ATOM 1251 N N . ALA A 1 170 ? 3.321 12.991 0.237 1.00 49.94 170 ALA A N 1
ATOM 1252 C CA . ALA A 1 170 ? 2.728 11.745 -0.250 1.00 49.94 170 ALA A CA 1
ATOM 1253 C C . ALA A 1 170 ? 1.732 12.144 -1.354 1.00 49.94 170 ALA A C 1
ATOM 1255 O O . ALA A 1 170 ? 0.795 12.901 -1.091 1.00 49.94 170 ALA A O 1
ATOM 1256 N N . ARG A 1 171 ? 2.012 11.766 -2.607 1.00 50.75 171 ARG A N 1
ATOM 1257 C CA . ARG A 1 171 ? 1.240 12.213 -3.773 1.00 50.75 171 ARG A CA 1
ATOM 1258 C C . ARG A 1 171 ? 0.172 11.189 -4.119 1.00 50.75 171 ARG A C 1
ATOM 1260 O O . ARG A 1 171 ? 0.503 10.086 -4.541 1.00 50.75 171 ARG A O 1
ATOM 1267 N N . LEU A 1 172 ? -1.096 11.578 -4.035 1.00 50.47 172 LEU A N 1
ATOM 1268 C CA . LEU A 1 172 ? -2.189 10.843 -4.670 1.00 50.47 172 LEU A CA 1
ATOM 1269 C C . LEU A 1 172 ? -2.553 11.565 -5.968 1.00 50.47 172 LEU A C 1
ATOM 1271 O O . LEU A 1 172 ? -3.080 12.669 -5.917 1.00 50.47 172 LEU A O 1
ATOM 1275 N N . ALA A 1 173 ? -2.259 10.972 -7.129 1.00 49.50 173 ALA A N 1
ATOM 1276 C CA . ALA A 1 173 ? -2.626 11.540 -8.435 1.00 49.50 173 ALA A CA 1
ATOM 1277 C C . ALA A 1 173 ? -2.206 13.023 -8.640 1.00 49.50 173 ALA A C 1
ATOM 1279 O O . ALA A 1 173 ? -2.938 13.789 -9.258 1.00 49.50 173 ALA A O 1
ATOM 1280 N N . ASN A 1 174 ? -1.012 13.398 -8.150 1.00 49.53 174 ASN A N 1
ATOM 1281 C CA . ASN A 1 174 ? -0.421 14.756 -8.115 1.00 49.53 174 ASN A CA 1
ATOM 1282 C C . ASN A 1 174 ? -0.831 15.667 -6.940 1.00 49.53 174 ASN A C 1
ATOM 1284 O O . ASN A 1 174 ? -0.285 16.762 -6.828 1.00 49.53 174 ASN A O 1
ATOM 1288 N N . GLU A 1 175 ? -1.690 15.215 -6.027 1.00 55.81 175 GLU A N 1
ATOM 1289 C CA . GLU A 1 175 ? -2.145 16.002 -4.872 1.00 55.81 175 GLU A CA 1
ATOM 1290 C C . GLU A 1 175 ? -1.392 15.658 -3.585 1.00 55.81 175 GLU A C 1
ATOM 1292 O O . GLU A 1 175 ? -1.042 14.502 -3.350 1.00 55.81 175 GLU A O 1
ATOM 1297 N N . ILE A 1 176 ? -1.178 16.653 -2.721 1.00 68.69 176 ILE A N 1
ATOM 1298 C CA . ILE A 1 176 ? -0.526 16.471 -1.417 1.00 68.69 176 ILE A CA 1
ATOM 1299 C C . ILE A 1 176 ? -1.522 15.862 -0.432 1.00 68.69 176 ILE A C 1
ATOM 1301 O O . ILE A 1 176 ? -2.573 16.446 -0.175 1.00 68.69 176 ILE A O 1
ATOM 1305 N N . VAL A 1 177 ? -1.189 14.698 0.124 1.00 76.25 177 VAL A N 1
ATOM 1306 C CA . VAL A 1 177 ? -2.012 14.020 1.128 1.00 76.25 177 VAL A CA 1
ATOM 1307 C C . VAL A 1 177 ? -1.684 14.552 2.521 1.00 76.25 177 VAL A C 1
ATOM 1309 O O . VAL A 1 177 ? -0.532 14.538 2.951 1.00 76.25 177 VAL A O 1
ATOM 1312 N N . GLN A 1 178 ? -2.712 14.984 3.250 1.00 81.75 178 GLN A N 1
ATOM 1313 C CA . GLN A 1 178 ? -2.626 15.336 4.665 1.00 81.75 178 GLN A CA 1
ATOM 1314 C C . GLN A 1 178 ? -3.395 14.331 5.509 1.00 81.75 178 GLN A C 1
ATOM 1316 O O . GLN A 1 178 ? -4.485 13.902 5.133 1.00 81.75 178 GLN A O 1
ATOM 1321 N N . VAL A 1 179 ? -2.841 13.984 6.667 1.00 87.75 179 VAL A N 1
ATOM 1322 C CA . VAL A 1 179 ? -3.478 13.078 7.622 1.00 87.75 179 VAL A CA 1
ATOM 1323 C C . VAL A 1 179 ? -3.655 13.799 8.947 1.00 87.75 179 VAL A C 1
ATOM 1325 O O . VAL A 1 179 ? -2.689 14.282 9.533 1.00 87.75 179 VAL A O 1
ATOM 1328 N N . GLN A 1 180 ? -4.896 13.867 9.412 1.00 90.38 180 GLN A N 1
ATOM 1329 C CA . GLN A 1 180 ? -5.250 14.380 10.728 1.00 90.38 180 GLN A CA 1
ATOM 1330 C C . GLN A 1 180 ? -5.560 13.212 11.666 1.00 90.38 180 GLN A C 1
ATOM 1332 O O . GLN A 1 180 ? -6.402 12.375 11.343 1.00 90.38 180 GLN A O 1
ATOM 1337 N N . ASP A 1 181 ? -4.913 13.185 12.833 1.00 91.00 181 ASP A N 1
ATOM 1338 C CA . ASP A 1 181 ? -5.201 12.236 13.913 1.00 91.00 181 ASP A CA 1
ATOM 1339 C C . ASP A 1 181 ? -6.445 12.685 14.696 1.00 91.00 181 ASP A C 1
ATOM 1341 O O . ASP A 1 181 ? -6.395 13.658 15.456 1.00 91.00 181 ASP A O 1
ATOM 1345 N N . ASN A 1 182 ? -7.563 11.973 14.535 1.00 93.50 182 ASN A N 1
ATOM 1346 C CA . ASN A 1 182 ? -8.829 12.316 15.188 1.00 93.50 182 ASN A CA 1
ATOM 1347 C C . ASN A 1 182 ? -8.856 11.933 16.684 1.00 93.50 182 ASN A C 1
ATOM 1349 O O . ASN A 1 182 ? -9.769 12.349 17.401 1.00 93.50 182 ASN A O 1
ATOM 1353 N N . ARG A 1 183 ? -7.860 11.191 17.191 1.00 91.12 183 ARG A N 1
ATOM 1354 C CA . ARG A 1 183 ? -7.740 10.840 18.621 1.00 91.12 183 ARG A CA 1
ATOM 1355 C C . ARG A 1 183 ? -7.396 12.047 19.485 1.00 91.12 183 ARG A C 1
ATOM 1357 O O . ARG A 1 183 ? -7.851 12.151 20.618 1.00 91.12 183 ARG A O 1
ATOM 1364 N N . THR A 1 184 ? -6.698 13.026 18.907 1.00 87.12 184 THR A N 1
ATOM 1365 C CA . THR A 1 184 ? -6.443 14.332 19.545 1.00 87.12 184 THR A CA 1
ATOM 1366 C C . THR A 1 184 ? -7.735 15.089 19.889 1.00 87.12 184 THR A C 1
ATOM 1368 O O . THR A 1 184 ? -7.753 15.872 20.838 1.00 87.12 184 THR A O 1
ATOM 1371 N N . GLY A 1 185 ? -8.824 14.807 19.160 1.00 84.44 185 GLY A N 1
ATOM 1372 C CA . GLY A 1 185 ? -10.178 15.312 19.401 1.00 84.44 185 GLY A CA 1
ATOM 1373 C C . GLY A 1 185 ? -11.090 14.348 20.172 1.00 84.44 185 GLY A C 1
ATOM 1374 O O . GLY A 1 185 ? -12.302 14.548 20.176 1.00 84.44 185 GLY A O 1
ATOM 1375 N N . GLY A 1 186 ? -10.541 13.298 20.796 1.00 85.44 186 GLY A N 1
ATOM 1376 C CA . GLY A 1 186 ? -11.274 12.382 21.679 1.00 85.44 186 GLY A CA 1
ATOM 1377 C C . GLY A 1 186 ? -11.743 11.063 21.055 1.00 85.44 186 GLY A C 1
ATOM 1378 O O . GLY A 1 186 ? -12.475 10.322 21.710 1.00 85.44 186 GLY A O 1
ATOM 1379 N N . ALA A 1 187 ? -11.351 10.732 19.818 1.00 87.62 187 ALA A N 1
ATOM 1380 C CA . ALA A 1 187 ? -11.603 9.392 19.279 1.00 87.62 187 ALA A CA 1
ATOM 1381 C C . ALA A 1 187 ? -10.818 8.324 20.068 1.00 87.62 187 ALA A C 1
ATOM 1383 O O . ALA A 1 187 ? -9.624 8.475 20.303 1.00 87.62 187 ALA A O 1
ATOM 1384 N N . THR A 1 188 ? -11.481 7.232 20.453 1.00 86.19 188 THR A N 1
ATOM 1385 C CA . THR A 1 188 ? -10.880 6.145 21.254 1.00 86.19 188 THR A CA 1
ATOM 1386 C C . THR A 1 188 ? -10.213 5.058 20.416 1.00 86.19 188 THR A C 1
ATOM 1388 O O . THR A 1 188 ? -9.402 4.294 20.931 1.00 86.19 188 THR A O 1
ATOM 1391 N N . ASP A 1 189 ? -10.561 4.980 19.135 1.00 90.56 189 ASP A N 1
ATOM 1392 C CA . ASP A 1 189 ? -10.033 4.008 18.179 1.00 90.56 189 ASP A CA 1
ATOM 1393 C C . ASP A 1 189 ? -8.936 4.647 17.311 1.00 90.56 189 ASP A C 1
ATOM 1395 O O . ASP A 1 189 ? -8.805 5.872 17.272 1.00 90.56 189 ASP A O 1
ATOM 1399 N N . ALA A 1 190 ? -8.187 3.838 16.556 1.00 93.94 190 ALA A N 1
ATOM 1400 C CA . ALA A 1 190 ? -7.372 4.358 15.460 1.00 93.94 190 ALA A CA 1
ATOM 1401 C C . ALA A 1 190 ? -8.289 5.002 14.405 1.00 93.94 190 ALA A C 1
ATOM 1403 O O . ALA A 1 190 ? -9.178 4.354 13.841 1.00 93.94 190 ALA A O 1
ATOM 1404 N N . ASP A 1 191 ? -8.106 6.298 14.172 1.00 95.75 191 ASP A N 1
ATOM 1405 C CA . ASP A 1 191 ? -9.060 7.143 13.464 1.00 95.75 191 ASP A CA 1
ATOM 1406 C C . ASP A 1 191 ? -8.347 8.347 12.849 1.00 95.75 191 ASP A C 1
ATOM 1408 O O . ASP A 1 191 ? -7.776 9.187 13.553 1.00 95.75 191 ASP A O 1
ATOM 1412 N N . ILE A 1 192 ? -8.406 8.442 11.521 1.00 95.44 192 ILE A N 1
ATOM 1413 C CA . ILE A 1 192 ? -7.774 9.522 10.771 1.00 95.44 192 ILE A CA 1
ATOM 1414 C C . ILE A 1 192 ? -8.699 10.136 9.733 1.00 95.44 192 ILE A C 1
ATOM 1416 O O . ILE A 1 192 ? -9.512 9.457 9.103 1.00 95.44 192 ILE A O 1
ATOM 1420 N N . THR A 1 193 ? -8.519 11.433 9.505 1.00 95.00 193 THR A N 1
ATOM 1421 C CA . THR A 1 193 ? -9.094 12.144 8.361 1.00 95.00 193 THR A CA 1
ATOM 1422 C C . THR A 1 193 ? -8.006 12.380 7.320 1.00 95.00 193 THR A C 1
ATOM 1424 O O . THR A 1 193 ? -6.946 12.914 7.635 1.00 95.00 193 THR A O 1
ATOM 1427 N N . VAL A 1 194 ? -8.276 11.989 6.077 1.00 91.06 194 VAL A N 1
ATOM 1428 C CA . VAL A 1 194 ? -7.392 12.173 4.925 1.00 91.06 194 VAL A CA 1
ATOM 1429 C C . VAL A 1 194 ? -7.881 13.369 4.115 1.00 91.06 194 VAL A C 1
ATOM 1431 O O . VAL A 1 194 ? -9.032 13.402 3.663 1.00 91.06 194 VAL A O 1
ATOM 1434 N N . GLY A 1 195 ? -7.008 14.355 3.938 1.00 88.06 195 GLY A N 1
ATOM 1435 C CA . GLY A 1 195 ? -7.228 15.534 3.109 1.00 88.06 195 GLY A CA 1
ATOM 1436 C C . GLY A 1 195 ? -6.335 15.548 1.873 1.00 88.06 195 GLY A C 1
ATOM 1437 O O . GLY A 1 195 ? -5.233 15.004 1.899 1.00 88.06 195 GLY A O 1
ATOM 1438 N N . LEU A 1 196 ? -6.809 16.187 0.804 1.00 83.12 196 LEU A N 1
ATOM 1439 C CA . LEU A 1 196 ? -6.009 16.513 -0.380 1.00 83.12 196 LEU A CA 1
ATOM 1440 C C . LEU A 1 196 ? -5.787 18.023 -0.452 1.00 83.12 196 LEU A C 1
ATOM 1442 O O . LEU A 1 196 ? -6.738 18.793 -0.305 1.00 83.12 196 LEU A O 1
ATOM 1446 N N . GLY A 1 197 ? -4.545 18.434 -0.684 1.00 73.88 197 GLY A N 1
ATOM 1447 C CA . GLY A 1 197 ? -4.124 19.828 -0.790 1.00 73.88 197 GLY A CA 1
ATOM 1448 C C . GLY A 1 197 ? -3.182 20.259 0.336 1.00 73.88 197 GLY A C 1
ATOM 1449 O O . GLY A 1 197 ? -2.766 19.471 1.181 1.00 73.88 197 GLY A O 1
ATOM 1450 N N . LEU A 1 198 ? -2.823 21.542 0.342 1.00 69.06 198 LEU A N 1
ATOM 1451 C CA . LEU A 1 198 ? -1.841 22.101 1.271 1.00 69.06 198 LEU A CA 1
ATOM 1452 C C . LEU A 1 198 ? -2.496 22.842 2.437 1.00 69.06 198 LEU A C 1
ATOM 1454 O O . LEU A 1 198 ? -3.221 23.819 2.246 1.00 69.06 198 LEU A O 1
ATOM 1458 N N . SER A 1 199 ? -2.132 22.448 3.657 1.00 69.12 199 SER A N 1
ATOM 1459 C CA . SER A 1 199 ? -2.444 23.165 4.897 1.00 69.12 199 SER A CA 1
ATOM 1460 C C . SER A 1 199 ? -3.950 23.468 5.013 1.00 69.12 199 SER A C 1
ATOM 1462 O O . SER A 1 199 ? -4.782 22.590 4.791 1.00 69.12 199 SER A O 1
ATOM 1464 N N . ARG A 1 200 ? -4.321 24.714 5.327 1.00 68.69 200 ARG A N 1
ATOM 1465 C CA . ARG A 1 200 ? -5.711 25.178 5.477 1.00 68.69 200 ARG A CA 1
ATOM 1466 C C . ARG A 1 200 ? -6.556 25.098 4.200 1.00 68.69 200 ARG A C 1
ATOM 1468 O O . ARG A 1 200 ? -7.773 25.199 4.294 1.00 68.69 200 ARG A O 1
ATOM 1475 N N . ALA A 1 201 ? -5.941 24.940 3.027 1.00 72.38 201 ALA A N 1
ATOM 1476 C CA . ALA A 1 201 ? -6.657 24.750 1.766 1.00 72.38 201 ALA A CA 1
ATOM 1477 C C . ALA A 1 201 ? -6.957 23.269 1.470 1.00 72.38 201 ALA A C 1
ATOM 1479 O O . ALA A 1 201 ? -7.580 22.970 0.449 1.00 72.38 201 ALA A O 1
ATOM 1480 N N . SER A 1 202 ? -6.515 22.343 2.333 1.00 79.19 202 SER A N 1
ATOM 1481 C CA . SER A 1 202 ? -6.794 20.922 2.155 1.00 79.19 202 SER A CA 1
ATOM 1482 C C . SER A 1 202 ? -8.291 20.630 2.285 1.00 79.19 202 SER A C 1
ATOM 1484 O O . SER A 1 202 ? -8.989 21.136 3.165 1.00 79.19 202 SER A O 1
ATOM 1486 N N . LYS A 1 203 ? -8.805 19.802 1.375 1.00 85.94 203 LYS A N 1
ATOM 1487 C CA . LYS A 1 203 ? -10.182 19.308 1.411 1.00 85.94 203 LYS A CA 1
ATOM 1488 C C . LYS A 1 203 ? -10.184 17.891 1.943 1.00 85.94 203 LYS A C 1
ATOM 1490 O O . LYS A 1 203 ? -9.534 17.019 1.373 1.00 85.94 203 LYS A O 1
ATOM 1495 N N . SER A 1 204 ? -10.942 17.644 3.006 1.00 91.31 204 SER A N 1
ATOM 1496 C CA . SER A 1 204 ? -11.132 16.296 3.539 1.00 91.31 204 SER A CA 1
ATOM 1497 C C . SER A 1 204 ? -11.865 15.429 2.514 1.00 91.31 204 SER A C 1
ATOM 1499 O O . SER A 1 204 ? -12.978 15.749 2.090 1.00 91.31 204 SER A O 1
ATOM 1501 N N . VAL A 1 205 ? -11.239 14.326 2.107 1.00 92.62 205 VAL A N 1
ATOM 1502 C CA . VAL A 1 205 ? -11.776 13.412 1.090 1.00 92.62 205 VAL A CA 1
ATOM 1503 C C . VAL A 1 205 ? -12.206 12.079 1.673 1.00 92.62 205 VAL A C 1
ATOM 1505 O O . VAL A 1 205 ? -13.171 11.499 1.180 1.00 92.62 205 VAL A O 1
ATOM 1508 N N . ALA A 1 206 ? -11.563 11.620 2.746 1.00 95.06 206 ALA A N 1
ATOM 1509 C CA . ALA A 1 206 ? -11.897 10.357 3.386 1.00 95.06 206 ALA A CA 1
ATOM 1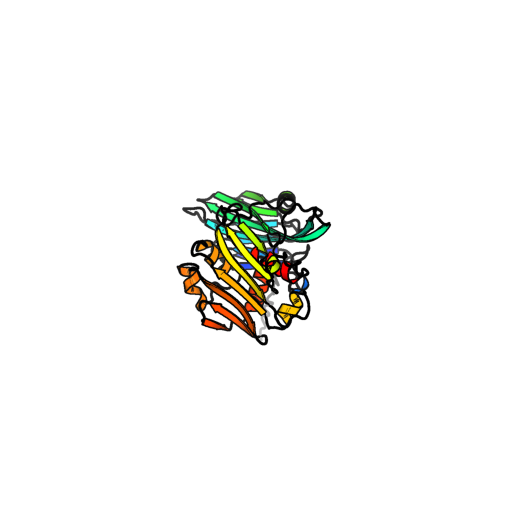510 C C . ALA A 1 206 ? -11.658 10.394 4.899 1.00 95.06 206 ALA A C 1
ATOM 1512 O O . ALA A 1 206 ? -10.837 11.161 5.393 1.00 95.06 206 ALA A O 1
ATOM 1513 N N . ARG A 1 207 ? -12.360 9.531 5.629 1.00 97.00 207 ARG A N 1
ATOM 1514 C CA . ARG A 1 207 ? -12.058 9.163 7.012 1.00 97.00 207 ARG A CA 1
ATOM 1515 C C . ARG A 1 207 ? -11.804 7.667 7.056 1.00 97.00 207 ARG A C 1
ATOM 1517 O O . ARG A 1 207 ? -12.616 6.902 6.538 1.00 97.00 207 ARG A O 1
ATOM 1524 N N . ALA A 1 208 ? -10.703 7.264 7.668 1.00 97.56 208 ALA A N 1
ATOM 1525 C CA . ALA A 1 208 ? -10.338 5.867 7.824 1.00 97.56 208 ALA A CA 1
ATOM 1526 C C . ALA A 1 208 ? -10.308 5.513 9.310 1.00 97.56 208 ALA A C 1
ATOM 1528 O O . ALA A 1 208 ? -9.856 6.316 10.126 1.00 97.56 208 ALA A O 1
ATOM 1529 N N . ARG A 1 209 ? -10.827 4.338 9.668 1.00 97.25 209 ARG A N 1
ATOM 1530 C CA . ARG A 1 209 ? -10.909 3.886 11.061 1.00 97.25 209 ARG A CA 1
ATOM 1531 C C . ARG A 1 209 ? -10.588 2.410 11.172 1.00 97.25 209 ARG A C 1
ATOM 1533 O O . ARG A 1 209 ? -11.107 1.618 10.390 1.00 97.25 209 ARG A O 1
ATOM 1540 N N . PHE A 1 210 ? -9.806 2.046 12.178 1.00 96.38 210 PHE A N 1
ATOM 1541 C CA . PHE A 1 210 ? -9.655 0.665 12.614 1.00 96.38 210 PHE A CA 1
ATOM 1542 C C . PHE A 1 210 ? -10.233 0.522 14.017 1.00 96.38 210 PHE A C 1
ATOM 1544 O O . PHE A 1 210 ? -9.889 1.289 14.909 1.00 96.38 210 PHE A O 1
ATOM 1551 N N . ARG A 1 211 ? -11.120 -0.456 14.202 1.00 94.19 211 ARG A N 1
ATOM 1552 C CA . ARG A 1 211 ? -11.780 -0.739 15.479 1.00 94.19 211 ARG A CA 1
ATOM 1553 C C . ARG A 1 211 ? -11.583 -2.188 15.859 1.00 94.19 211 ARG A C 1
ATOM 1555 O O . ARG A 1 211 ? -11.830 -3.065 15.036 1.00 94.19 211 ARG A O 1
ATOM 1562 N N . ALA A 1 212 ? -11.245 -2.424 17.118 1.00 91.31 212 ALA A N 1
ATOM 1563 C CA . ALA A 1 212 ? -11.161 -3.755 17.703 1.00 91.31 212 ALA A CA 1
ATOM 1564 C C . ALA A 1 212 ? -11.634 -3.706 19.167 1.00 91.31 212 ALA A C 1
ATOM 1566 O O . ALA A 1 212 ? -10.818 -3.689 20.084 1.00 91.31 212 ALA A O 1
ATOM 1567 N N . PRO A 1 213 ? -12.955 -3.640 19.411 1.00 82.62 213 PRO A N 1
ATOM 1568 C CA . PRO A 1 213 ? -13.509 -3.331 20.733 1.00 82.62 213 PRO A CA 1
ATOM 1569 C C . PRO A 1 213 ? -13.206 -4.382 21.811 1.00 82.62 213 PRO A C 1
ATOM 1571 O O . PRO A 1 213 ? -13.278 -4.076 22.996 1.00 82.62 213 PRO A O 1
ATOM 1574 N N . ALA A 1 214 ? -12.892 -5.619 21.422 1.00 75.88 214 ALA A N 1
ATOM 1575 C CA . ALA A 1 214 ? -12.544 -6.687 22.358 1.00 75.88 214 ALA A CA 1
ATOM 1576 C C . ALA A 1 214 ? -11.050 -6.697 22.747 1.00 75.88 214 ALA A C 1
ATOM 1578 O O . ALA A 1 214 ? -10.668 -7.402 23.688 1.00 75.88 214 ALA A O 1
ATOM 1579 N N . ALA A 1 215 ? -10.207 -5.924 22.049 1.00 78.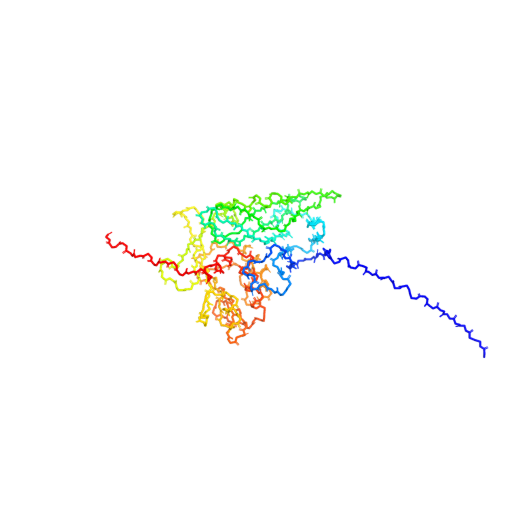88 215 ALA A N 1
ATOM 1580 C CA . ALA A 1 215 ? -8.770 -5.913 22.275 1.00 78.88 215 ALA A CA 1
ATOM 1581 C C . ALA A 1 215 ? -8.462 -5.325 23.658 1.00 78.88 215 ALA A C 1
ATOM 1583 O O . ALA A 1 215 ? -8.783 -4.173 23.944 1.00 78.88 215 ALA A O 1
ATOM 1584 N N . LYS A 1 216 ? -7.826 -6.114 24.532 1.00 62.19 216 LYS A N 1
ATOM 1585 C CA . LYS A 1 216 ? -7.469 -5.696 25.901 1.00 62.19 216 LYS A CA 1
ATOM 1586 C C . LYS A 1 216 ? -6.118 -4.967 25.969 1.00 62.19 216 LYS A C 1
ATOM 1588 O O . LYS A 1 216 ? -5.556 -4.809 27.048 1.00 62.19 216 LYS A O 1
ATOM 1593 N N . GLY A 1 217 ? -5.610 -4.510 24.825 1.00 68.06 217 GLY A N 1
ATOM 1594 C CA . GLY A 1 217 ? -4.320 -3.850 24.673 1.00 68.06 217 GLY A CA 1
ATOM 1595 C C . GLY A 1 217 ? -4.178 -3.192 23.301 1.00 68.06 217 GLY A C 1
ATOM 1596 O O . GLY A 1 217 ? -5.101 -3.204 22.486 1.00 68.06 217 GLY A O 1
ATOM 1597 N N . SER A 1 218 ? -3.009 -2.610 23.048 1.00 72.31 218 SER A N 1
ATOM 1598 C CA . SER A 1 218 ? -2.680 -1.912 21.799 1.00 72.31 218 SER A CA 1
ATOM 1599 C C . SER A 1 218 ? -2.154 -2.848 20.697 1.00 72.31 218 SER A C 1
ATOM 1601 O O . SER A 1 218 ? -1.967 -2.428 19.556 1.00 72.31 218 SER A O 1
ATOM 1603 N N . GLU A 1 219 ? -1.951 -4.134 20.997 1.00 83.88 219 GLU A N 1
ATOM 1604 C CA . GLU A 1 219 ? -1.406 -5.102 20.044 1.00 83.88 219 GLU A CA 1
ATOM 1605 C C . GLU A 1 219 ? -2.387 -5.421 18.910 1.00 83.88 219 GLU A C 1
ATOM 1607 O O . GLU A 1 219 ? -3.415 -6.083 19.080 1.00 83.88 219 GLU A O 1
ATOM 1612 N N . LEU A 1 220 ? -2.029 -4.970 17.707 1.00 85.50 220 LEU A N 1
ATOM 1613 C CA . LEU A 1 220 ? -2.844 -5.100 16.500 1.00 85.50 220 LEU A CA 1
ATOM 1614 C C . LEU A 1 220 ? -3.078 -6.568 16.100 1.00 85.50 220 LEU A C 1
ATOM 1616 O O . LEU A 1 220 ? -4.154 -6.923 15.619 1.00 85.50 220 LEU A O 1
ATOM 1620 N N . SER A 1 221 ? -2.089 -7.435 16.321 1.00 86.94 221 SER A N 1
ATOM 1621 C CA . SER A 1 221 ? -2.201 -8.868 16.024 1.00 86.94 221 SER A CA 1
ATOM 1622 C C . SER A 1 221 ? -3.195 -9.582 16.934 1.00 86.94 221 SER A C 1
ATOM 1624 O O . SER A 1 221 ? -3.993 -10.397 16.466 1.00 86.94 221 SER A O 1
ATOM 1626 N N . GLU A 1 222 ? -3.208 -9.232 18.219 1.00 85.81 222 GLU A N 1
ATOM 1627 C CA . GLU A 1 222 ? -4.176 -9.757 19.170 1.00 85.81 222 GLU A CA 1
ATOM 1628 C C . GLU A 1 222 ? -5.588 -9.289 18.811 1.00 85.81 222 GLU A C 1
ATOM 1630 O O . GLU A 1 222 ? -6.499 -10.113 18.721 1.00 85.81 222 GLU A O 1
ATOM 1635 N N . ALA A 1 223 ? -5.741 -7.992 18.530 1.00 85.06 223 ALA A N 1
ATOM 1636 C CA . ALA A 1 223 ? -6.992 -7.382 18.096 1.00 85.06 223 ALA A CA 1
ATOM 1637 C C . ALA A 1 223 ? -7.617 -8.110 16.892 1.00 85.06 223 ALA A C 1
ATOM 1639 O O . ALA A 1 223 ? -8.808 -8.430 16.905 1.00 85.06 223 ALA A O 1
ATOM 1640 N N . MET A 1 224 ? -6.814 -8.426 15.871 1.00 89.00 224 MET A N 1
ATOM 1641 C CA . MET A 1 224 ? -7.301 -9.159 14.700 1.00 89.00 224 MET A CA 1
ATOM 1642 C C . MET A 1 224 ? -7.611 -10.630 15.013 1.00 89.00 224 MET A C 1
ATOM 1644 O O . MET A 1 224 ? -8.655 -11.138 14.603 1.00 89.00 224 MET A O 1
ATOM 1648 N N . ARG A 1 225 ? -6.765 -11.308 15.805 1.00 88.44 225 ARG A N 1
ATOM 1649 C CA . ARG A 1 225 ? -6.941 -12.725 16.181 1.00 88.44 225 ARG A CA 1
ATOM 1650 C C . ARG A 1 225 ? -8.220 -12.986 16.979 1.00 88.44 225 ARG A C 1
ATOM 1652 O O . ARG A 1 225 ? -8.783 -14.072 16.885 1.00 88.44 225 ARG A O 1
ATOM 1659 N N . GLN A 1 226 ? -8.693 -12.013 17.754 1.00 86.69 226 GLN A N 1
ATOM 1660 C CA . GLN A 1 226 ? -9.947 -12.129 18.505 1.00 86.69 226 GLN A CA 1
ATOM 1661 C C . GLN A 1 226 ? -11.199 -12.181 17.606 1.00 86.69 226 GLN A C 1
ATOM 1663 O O . GLN A 1 226 ? -12.289 -12.475 18.095 1.00 86.69 226 GLN A O 1
ATOM 1668 N N . GLY A 1 227 ? -11.069 -11.899 16.303 1.00 89.56 227 GLY A N 1
ATOM 1669 C CA . GLY A 1 227 ? -12.142 -12.096 15.326 1.00 89.56 227 GLY A CA 1
ATOM 1670 C C . GLY A 1 227 ? -13.309 -11.111 15.444 1.00 89.56 227 GLY A C 1
ATOM 1671 O O . GLY A 1 227 ? -14.378 -11.381 14.899 1.00 89.56 227 GLY A O 1
ATOM 1672 N N . ASN A 1 228 ? -13.112 -9.998 16.156 1.00 93.31 228 ASN A N 1
ATOM 1673 C CA . ASN A 1 228 ? -14.072 -8.906 16.321 1.00 93.31 228 ASN A CA 1
ATOM 1674 C C . ASN A 1 228 ? -13.380 -7.570 16.035 1.00 93.31 228 ASN A C 1
ATOM 1676 O O . ASN A 1 228 ? -12.917 -6.885 16.948 1.00 93.31 228 ASN A O 1
ATOM 1680 N N . TRP A 1 229 ? -13.294 -7.215 14.756 1.00 95.50 229 TRP A N 1
ATOM 1681 C CA . TRP A 1 229 ? -12.613 -6.008 14.295 1.00 95.50 229 TRP A CA 1
ATOM 1682 C C . TRP A 1 229 ? -13.258 -5.450 13.021 1.00 95.50 229 TRP A C 1
ATOM 1684 O O . TRP A 1 229 ? -13.985 -6.150 12.312 1.00 95.50 229 TRP A O 1
ATOM 1694 N N . SER A 1 230 ? -13.002 -4.178 12.715 1.00 97.00 230 SER A N 1
ATOM 1695 C CA . SER A 1 230 ? -13.416 -3.560 11.454 1.00 97.00 230 SER A CA 1
ATOM 1696 C C . SER A 1 230 ? -12.435 -2.492 10.978 1.00 97.00 230 SER A C 1
ATOM 1698 O O . SER A 1 230 ? -12.034 -1.633 11.764 1.00 97.00 230 SER A O 1
ATOM 1700 N N . LEU A 1 231 ? -12.135 -2.502 9.683 1.00 97.62 231 LEU A N 1
ATOM 1701 C CA . LEU A 1 231 ? -11.522 -1.419 8.923 1.00 97.62 231 LEU A CA 1
ATOM 1702 C C . LEU A 1 231 ? -12.610 -0.703 8.125 1.00 97.62 231 LEU A C 1
ATOM 1704 O O . LEU A 1 231 ? -13.244 -1.309 7.266 1.00 97.62 231 LEU A O 1
ATOM 1708 N N . GLU A 1 232 ? -12.829 0.579 8.393 1.00 97.50 232 GLU A N 1
ATOM 1709 C CA . GLU A 1 232 ? -13.802 1.411 7.685 1.00 97.50 232 GLU A CA 1
ATOM 1710 C C . GLU A 1 232 ? -13.092 2.509 6.894 1.00 97.50 232 GLU A C 1
ATOM 1712 O O . GLU A 1 232 ? -12.279 3.249 7.446 1.00 97.50 232 GLU A O 1
ATOM 1717 N N . LEU A 1 233 ? -13.474 2.658 5.627 1.00 97.06 233 LEU A N 1
ATOM 1718 C CA . LEU A 1 233 ? -13.160 3.801 4.783 1.00 97.06 233 LEU A CA 1
ATOM 1719 C C . LEU A 1 233 ? -14.467 4.525 4.438 1.00 97.06 233 LEU A C 1
ATOM 1721 O O . LEU A 1 233 ? -15.331 3.974 3.754 1.00 97.06 233 LEU A O 1
ATOM 1725 N N . GLN A 1 234 ? -14.625 5.754 4.921 1.00 96.69 234 GLN A N 1
ATOM 1726 C CA . GLN A 1 234 ? -15.754 6.624 4.604 1.00 96.69 234 GLN A CA 1
ATOM 1727 C C . GLN A 1 234 ? -15.300 7.730 3.658 1.00 96.69 234 GLN A C 1
ATOM 1729 O O . GLN A 1 234 ? -14.388 8.485 3.987 1.00 96.69 234 GLN A O 1
ATOM 1734 N N . ALA A 1 235 ? -15.985 7.900 2.533 1.00 95.94 235 ALA A N 1
ATOM 1735 C CA . ALA A 1 235 ? -15.782 9.055 1.671 1.00 95.94 235 ALA A CA 1
ATOM 1736 C C . ALA A 1 235 ? -16.423 10.306 2.294 1.00 95.94 235 ALA A C 1
ATOM 1738 O O . ALA A 1 235 ? -17.610 10.324 2.612 1.00 95.94 235 ALA A O 1
ATOM 1739 N N . LEU A 1 236 ? -15.650 11.375 2.461 1.00 95.62 236 LEU A N 1
ATOM 1740 C CA . LEU A 1 236 ? -16.128 12.680 2.942 1.00 95.62 236 LEU A CA 1
ATOM 1741 C C . LEU A 1 236 ? -16.486 13.624 1.785 1.00 95.62 236 LEU A C 1
ATOM 1743 O O . LEU A 1 236 ? -17.197 14.616 1.971 1.00 95.62 236 LEU A O 1
ATOM 1747 N N . SER A 1 237 ? -16.046 13.285 0.574 1.00 91.44 237 SER A N 1
ATOM 1748 C CA . SER A 1 237 ? -16.368 13.973 -0.672 1.00 91.44 237 SER A CA 1
ATOM 1749 C C . SER A 1 237 ? -16.497 12.965 -1.822 1.00 91.44 237 SER A C 1
ATOM 1751 O O . SER A 1 237 ? -16.096 11.812 -1.698 1.00 91.44 237 SER A O 1
ATOM 1753 N N . GLY A 1 238 ? -17.057 13.396 -2.955 1.00 87.19 238 GLY A N 1
ATOM 1754 C CA . GLY A 1 238 ? -17.043 12.619 -4.205 1.00 87.19 238 GLY A CA 1
ATOM 1755 C C . GLY A 1 238 ? -15.784 12.851 -5.047 1.00 87.19 238 GLY A C 1
ATOM 1756 O O . GLY A 1 238 ? -15.818 12.631 -6.249 1.00 87.19 238 GLY A O 1
ATOM 1757 N N . GLN A 1 239 ? -14.713 13.391 -4.451 1.00 85.62 239 GLN A N 1
ATOM 1758 C CA . GLN A 1 239 ? -13.506 13.812 -5.175 1.00 85.62 239 GLN A CA 1
ATOM 1759 C C . GLN A 1 239 ? -12.386 12.767 -5.151 1.00 85.62 239 GLN A C 1
ATOM 1761 O O . GLN A 1 239 ? -11.325 13.017 -5.712 1.00 85.62 239 GLN A O 1
ATOM 1766 N N . ILE A 1 240 ? -12.596 11.612 -4.510 1.00 87.06 240 ILE A N 1
ATOM 1767 C CA . ILE A 1 240 ? -11.640 10.502 -4.576 1.00 87.06 240 ILE A CA 1
ATOM 1768 C C . ILE A 1 240 ? -11.626 9.992 -6.026 1.00 87.06 240 ILE A C 1
ATOM 1770 O O . ILE A 1 240 ? -12.671 9.534 -6.500 1.00 87.06 240 ILE A O 1
ATOM 1774 N N . PRO A 1 241 ? -10.490 10.054 -6.747 1.00 86.94 241 PRO A N 1
ATOM 1775 C CA . PRO A 1 241 ? -10.453 9.633 -8.142 1.00 86.94 241 PRO A CA 1
ATOM 1776 C C . PRO A 1 241 ? -10.840 8.159 -8.288 1.00 86.94 241 PRO A C 1
ATOM 1778 O O . PRO A 1 241 ? -10.348 7.301 -7.553 1.00 86.94 241 PRO A O 1
ATOM 1781 N N . ARG A 1 242 ? -11.696 7.841 -9.266 1.00 91.94 242 ARG A N 1
ATOM 1782 C CA . ARG A 1 242 ? -12.182 6.469 -9.492 1.00 91.94 242 ARG A CA 1
ATOM 1783 C C . ARG A 1 242 ? -11.036 5.472 -9.678 1.00 91.94 242 ARG A C 1
ATOM 1785 O O . ARG A 1 242 ? -11.104 4.374 -9.143 1.00 91.94 242 ARG A O 1
ATOM 1792 N N . GLN A 1 243 ? -9.989 5.859 -10.403 1.00 89.75 243 GLN A N 1
ATOM 1793 C CA . GLN A 1 243 ? -8.831 5.009 -10.681 1.00 89.75 243 GLN A CA 1
ATOM 1794 C C . GLN A 1 243 ? -8.086 4.614 -9.399 1.00 89.75 243 GLN A C 1
ATOM 1796 O O . GLN A 1 243 ? -7.607 3.490 -9.301 1.00 89.75 243 GLN A O 1
ATOM 1801 N N . VAL A 1 244 ? -8.041 5.502 -8.397 1.00 88.44 244 VAL A N 1
ATOM 1802 C CA . VAL A 1 244 ? -7.463 5.192 -7.079 1.00 88.44 244 VAL A CA 1
ATOM 1803 C C . VAL A 1 244 ? -8.297 4.118 -6.386 1.00 88.44 244 VAL A C 1
ATOM 1805 O O . VAL A 1 244 ? -7.748 3.135 -5.905 1.00 88.44 244 VAL A O 1
ATOM 1808 N N . VAL A 1 245 ? -9.626 4.257 -6.405 1.00 92.75 245 VAL A N 1
ATOM 1809 C CA . VAL A 1 245 ? -10.539 3.264 -5.815 1.00 92.75 245 VAL A CA 1
ATOM 1810 C C . VAL A 1 245 ? -10.399 1.908 -6.506 1.00 92.75 245 VAL A C 1
ATOM 1812 O O . VAL A 1 245 ? -10.240 0.896 -5.835 1.00 92.75 24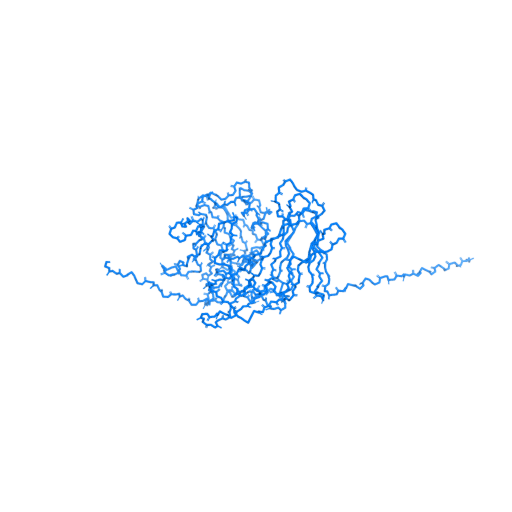5 VAL A O 1
ATOM 1815 N N . GLN A 1 246 ? -10.429 1.880 -7.841 1.00 94.75 246 GLN A N 1
ATOM 1816 C CA . GLN A 1 246 ? -10.269 0.649 -8.622 1.00 94.75 246 GLN A CA 1
ATOM 1817 C C . GLN A 1 246 ? -8.942 -0.044 -8.305 1.00 94.75 246 GLN A C 1
ATOM 1819 O O . GLN A 1 246 ? -8.908 -1.257 -8.103 1.00 94.75 246 GLN A O 1
ATOM 1824 N N . ARG A 1 247 ? -7.861 0.739 -8.227 1.00 94.19 247 ARG A N 1
ATOM 1825 C CA . ARG A 1 247 ? -6.533 0.237 -7.897 1.00 94.19 247 ARG A CA 1
ATOM 1826 C C . ARG A 1 247 ? -6.471 -0.329 -6.482 1.00 94.19 247 ARG A C 1
ATOM 1828 O O . ARG A 1 247 ? -5.997 -1.443 -6.321 1.00 94.19 247 ARG A O 1
ATOM 1835 N N . ASP A 1 248 ? -6.979 0.366 -5.473 1.00 94.00 248 ASP A N 1
ATOM 1836 C CA . ASP A 1 248 ? -6.967 -0.159 -4.102 1.00 94.00 248 ASP A CA 1
ATOM 1837 C C . ASP A 1 248 ? -7.816 -1.433 -3.976 1.00 94.00 248 ASP A C 1
ATOM 1839 O O . ASP A 1 248 ? -7.400 -2.400 -3.336 1.00 94.00 248 ASP A O 1
ATOM 1843 N N . LEU A 1 249 ? -8.980 -1.489 -4.635 1.00 96.94 249 LEU A N 1
ATOM 1844 C CA . LEU A 1 249 ? -9.802 -2.700 -4.650 1.00 96.94 249 LEU A CA 1
ATOM 1845 C C . LEU A 1 249 ? -9.065 -3.884 -5.289 1.00 96.94 249 LEU A C 1
ATOM 1847 O O . LEU A 1 249 ? -9.171 -5.004 -4.792 1.00 96.94 249 LEU A O 1
ATOM 1851 N N . PHE A 1 250 ? -8.288 -3.649 -6.344 1.00 96.94 250 PHE A N 1
ATOM 1852 C CA . PHE A 1 250 ? -7.400 -4.658 -6.916 1.00 96.94 250 PHE A CA 1
ATOM 1853 C C . PHE A 1 250 ? -6.313 -5.092 -5.929 1.00 96.94 250 PHE A C 1
ATOM 1855 O O . PHE A 1 250 ? -6.203 -6.274 -5.602 1.00 96.94 250 PHE A O 1
ATOM 1862 N N . LEU A 1 251 ? -5.542 -4.128 -5.423 1.00 96.38 251 LEU A N 1
ATOM 1863 C CA . LEU A 1 251 ? -4.355 -4.366 -4.605 1.00 96.38 251 LEU A CA 1
ATOM 1864 C C . LEU A 1 251 ? -4.645 -5.146 -3.319 1.00 96.38 251 LEU A C 1
ATOM 1866 O O . LEU A 1 251 ? -3.761 -5.836 -2.813 1.00 96.38 251 LEU A O 1
ATOM 1870 N N . TYR A 1 252 ? -5.867 -5.040 -2.795 1.00 96.19 252 TYR A N 1
ATOM 1871 C CA . TYR A 1 252 ? -6.278 -5.688 -1.549 1.00 96.19 252 TYR A CA 1
ATOM 1872 C C . TYR A 1 252 ? -7.292 -6.824 -1.754 1.00 96.19 252 TYR A C 1
ATOM 1874 O O . TYR A 1 252 ? -7.917 -7.269 -0.790 1.00 96.19 252 TYR A O 1
ATOM 1882 N N . GLY A 1 253 ? -7.446 -7.326 -2.987 1.00 95.62 253 GLY A N 1
ATOM 1883 C CA . GLY A 1 253 ? -8.233 -8.533 -3.282 1.00 95.62 253 GLY A CA 1
ATOM 1884 C C . GLY A 1 253 ? -9.750 -8.351 -3.168 1.00 95.62 253 GLY A C 1
ATOM 1885 O O . GLY A 1 253 ? -10.479 -9.298 -2.878 1.00 95.62 253 GLY A O 1
ATOM 1886 N N . LEU A 1 254 ? -10.234 -7.128 -3.368 1.00 97.06 254 LEU A N 1
ATOM 1887 C CA . LEU A 1 254 ? -11.638 -6.744 -3.228 1.00 97.06 254 LEU A CA 1
ATOM 1888 C C . LEU A 1 254 ? -12.357 -6.566 -4.571 1.00 97.06 254 LEU A C 1
ATOM 1890 O O . LEU A 1 254 ? -13.584 -6.533 -4.607 1.00 97.06 254 LEU A O 1
ATOM 1894 N N . GLU A 1 255 ? -11.626 -6.466 -5.678 1.00 94.31 255 GLU A N 1
ATOM 1895 C CA . GLU A 1 255 ? -12.188 -6.199 -7.010 1.00 94.31 255 GLU A CA 1
ATOM 1896 C C . GLU A 1 255 ? -13.208 -7.243 -7.496 1.00 94.31 255 GLU A C 1
ATOM 1898 O O . GLU A 1 255 ? -14.133 -6.912 -8.239 1.00 94.31 255 GLU A O 1
ATOM 1903 N N . SER A 1 256 ? -13.069 -8.499 -7.058 1.00 92.69 256 SER A N 1
ATOM 1904 C CA . SER A 1 256 ? -13.960 -9.606 -7.423 1.00 92.69 256 SER A CA 1
ATOM 1905 C C . SER A 1 256 ? -15.246 -9.636 -6.597 1.00 92.69 256 SER A C 1
ATOM 1907 O O . SER A 1 256 ? -16.170 -10.389 -6.909 1.00 92.69 256 SER A O 1
ATOM 1909 N N . GLN A 1 257 ? -15.343 -8.810 -5.551 1.00 96.50 257 GLN A N 1
ATOM 1910 C CA . GLN A 1 257 ? -16.528 -8.751 -4.709 1.00 96.50 257 GLN A CA 1
ATOM 1911 C C . GLN A 1 257 ? -17.664 -8.074 -5.478 1.00 96.50 257 GLN A C 1
ATOM 1913 O O . GLN A 1 257 ? -17.627 -6.875 -5.760 1.00 96.50 257 GLN A O 1
ATOM 1918 N N . SER A 1 258 ? -18.714 -8.835 -5.797 1.00 95.12 258 SER A N 1
ATOM 1919 C CA . SER A 1 258 ? -19.870 -8.335 -6.558 1.00 95.12 258 SER A CA 1
ATOM 1920 C C . SER A 1 258 ? -20.552 -7.141 -5.881 1.00 95.12 258 SER A C 1
ATOM 1922 O O . SER A 1 258 ? -20.992 -6.208 -6.551 1.00 95.12 258 SER A O 1
ATOM 1924 N N . LEU A 1 259 ? -20.556 -7.122 -4.544 1.00 97.06 259 LEU A N 1
ATOM 1925 C CA . LEU A 1 259 ? -21.057 -6.010 -3.737 1.00 97.06 259 LEU A CA 1
ATOM 1926 C C . LEU A 1 259 ? -20.321 -4.681 -4.018 1.00 97.06 259 LEU A C 1
ATOM 1928 O O . LEU A 1 259 ? -20.895 -3.611 -3.836 1.00 97.06 259 LEU A O 1
ATOM 1932 N N . LEU A 1 260 ? -19.068 -4.732 -4.477 1.00 97.50 260 LEU A N 1
ATOM 1933 C CA . LEU A 1 260 ? -18.219 -3.559 -4.704 1.00 97.50 260 LEU A CA 1
ATOM 1934 C C . LEU A 1 260 ? -18.180 -3.104 -6.170 1.00 97.50 260 LEU A C 1
ATOM 1936 O O . LEU A 1 260 ? -17.512 -2.122 -6.490 1.00 97.50 260 LEU A O 1
ATOM 1940 N N . GLN A 1 261 ? -18.936 -3.745 -7.066 1.00 95.88 261 GLN A N 1
ATOM 1941 C CA . GLN A 1 261 ? -19.019 -3.330 -8.473 1.00 95.88 261 GLN A CA 1
ATOM 1942 C C . GLN A 1 261 ? -19.448 -1.866 -8.675 1.00 95.88 261 GLN A C 1
ATOM 1944 O O . GLN A 1 261 ? -18.882 -1.210 -9.553 1.00 95.88 261 GLN A O 1
ATOM 1949 N N . PRO A 1 262 ? -20.354 -1.282 -7.862 1.00 95.69 262 PRO A N 1
ATOM 1950 C CA . PRO A 1 262 ? -20.640 0.146 -7.964 1.00 95.69 262 PRO A CA 1
ATOM 1951 C C . PRO A 1 262 ? -19.393 1.022 -7.758 1.00 95.69 262 PRO A C 1
ATOM 1953 O O . PRO A 1 262 ? -19.206 1.992 -8.493 1.00 95.69 262 PRO A O 1
ATOM 1956 N N . LEU A 1 263 ? -18.498 0.664 -6.828 1.00 95.25 263 LEU A N 1
ATOM 1957 C CA . LEU A 1 263 ? -17.233 1.383 -6.631 1.00 95.25 263 LEU A CA 1
ATOM 1958 C C . LEU A 1 263 ? -16.318 1.258 -7.850 1.00 95.25 263 LEU A C 1
ATOM 1960 O O . LEU A 1 263 ? -15.732 2.254 -8.271 1.00 95.25 263 LEU A O 1
ATOM 1964 N N . MET A 1 264 ? -16.251 0.073 -8.462 1.00 94.62 264 MET A N 1
ATOM 1965 C CA . MET A 1 264 ? -15.468 -0.140 -9.682 1.00 94.62 264 MET A CA 1
ATOM 1966 C C . MET A 1 264 ? -15.970 0.719 -10.849 1.00 94.62 264 MET A C 1
ATOM 1968 O O . MET A 1 264 ? -15.169 1.229 -11.627 1.00 94.62 264 MET A O 1
ATOM 1972 N N . GLN A 1 265 ? -17.281 0.917 -10.981 1.00 94.88 265 GLN A N 1
ATOM 1973 C CA . GLN A 1 265 ? -17.866 1.623 -12.126 1.00 94.88 265 GLN A CA 1
ATOM 1974 C C . GLN A 1 265 ? -17.803 3.149 -11.988 1.00 94.88 265 GLN A C 1
ATOM 1976 O O . GLN A 1 265 ? -17.472 3.849 -12.952 1.00 94.88 265 GLN A O 1
ATOM 1981 N N . ARG A 1 266 ? -18.097 3.677 -10.793 1.00 94.81 266 ARG A N 1
ATOM 1982 C CA . ARG A 1 266 ? -18.271 5.126 -10.569 1.00 94.81 266 ARG A CA 1
ATOM 1983 C C . ARG A 1 266 ? -17.427 5.727 -9.444 1.00 94.81 266 ARG A C 1
ATOM 1985 O O . ARG A 1 266 ? -17.439 6.943 -9.292 1.00 94.81 266 ARG A O 1
ATOM 1992 N N . GLY A 1 267 ? -16.702 4.918 -8.674 1.00 94.81 267 GLY A N 1
ATOM 1993 C CA . GLY A 1 267 ? -16.014 5.375 -7.466 1.00 94.81 267 GLY A CA 1
ATOM 1994 C C . GLY A 1 267 ? -16.973 5.715 -6.317 1.00 94.81 267 GLY A C 1
ATOM 1995 O O . GLY A 1 267 ? -18.182 5.457 -6.377 1.00 94.81 267 GLY A O 1
ATOM 1996 N N . PHE A 1 268 ? -16.416 6.296 -5.253 1.00 94.81 268 PHE A N 1
ATOM 1997 C CA . PHE A 1 268 ? -17.174 6.701 -4.071 1.00 94.81 268 PHE A CA 1
ATOM 1998 C C . PHE A 1 268 ? -18.054 7.928 -4.333 1.00 94.81 268 PHE A C 1
ATOM 2000 O O . PHE A 1 268 ? -17.614 8.926 -4.904 1.00 94.81 268 PHE A O 1
ATOM 2007 N N . ARG A 1 269 ? -19.276 7.904 -3.800 1.00 95.12 269 ARG A N 1
ATOM 2008 C CA . ARG A 1 269 ? -20.040 9.126 -3.508 1.00 95.12 269 ARG A CA 1
ATOM 2009 C C . ARG A 1 269 ? -19.744 9.602 -2.092 1.00 95.12 269 ARG A C 1
ATOM 2011 O O . ARG A 1 269 ? -19.339 8.835 -1.222 1.00 95.12 269 ARG A O 1
ATOM 2018 N N . LYS A 1 270 ? -20.010 10.884 -1.847 1.00 95.31 270 LYS A N 1
ATOM 2019 C CA . LYS A 1 270 ? -19.933 11.467 -0.505 1.00 95.31 270 LYS A CA 1
ATOM 2020 C C . LYS A 1 270 ? -20.771 10.646 0.486 1.00 95.31 270 LYS A C 1
ATOM 2022 O O . LYS A 1 270 ? -21.921 10.328 0.205 1.00 95.31 270 LYS A O 1
ATOM 2027 N N . ASN A 1 271 ? -20.196 10.384 1.657 1.00 94.75 271 ASN A N 1
ATOM 2028 C CA . ASN A 1 271 ? -20.729 9.614 2.783 1.00 94.75 271 ASN A CA 1
ATOM 2029 C C . ASN A 1 271 ? -20.850 8.099 2.583 1.00 94.75 271 ASN A C 1
ATOM 2031 O O . ASN A 1 271 ? -21.225 7.412 3.535 1.00 94.75 271 ASN A O 1
ATOM 2035 N N . GLU A 1 272 ? -20.496 7.563 1.414 1.00 96.12 272 GLU A N 1
ATOM 2036 C CA . GLU A 1 272 ? -20.426 6.114 1.241 1.00 96.12 272 GLU A CA 1
ATOM 2037 C C . GLU A 1 272 ? -19.316 5.511 2.099 1.00 96.12 272 GLU A C 1
ATOM 2039 O O . GLU A 1 272 ? -18.282 6.136 2.358 1.00 96.12 272 GLU A O 1
ATOM 2044 N N . LYS A 1 273 ? -19.553 4.277 2.546 1.00 96.50 273 LYS A N 1
ATOM 2045 C CA . LYS A 1 273 ? -18.665 3.542 3.442 1.00 96.50 273 LYS A CA 1
ATOM 2046 C C . LYS A 1 273 ? -18.353 2.178 2.868 1.00 96.50 273 LYS A C 1
ATOM 2048 O O . LYS A 1 273 ? -19.274 1.418 2.579 1.00 96.50 273 LYS A O 1
ATOM 2053 N N . LEU A 1 274 ? -17.067 1.876 2.771 1.00 97.75 274 LEU A N 1
ATOM 2054 C CA . LEU A 1 274 ? -16.547 0.529 2.590 1.00 97.75 274 LEU A CA 1
ATOM 2055 C C . LEU A 1 274 ? -16.031 0.035 3.939 1.00 97.75 274 LEU A C 1
ATOM 2057 O O . LEU A 1 274 ? -15.270 0.733 4.605 1.00 97.75 274 LEU A O 1
ATOM 2061 N N . VAL A 1 275 ? -16.448 -1.158 4.347 1.00 98.00 275 VAL A N 1
ATOM 2062 C CA . VAL A 1 275 ? -16.009 -1.781 5.593 1.00 98.00 275 VAL A CA 1
ATOM 2063 C C . VAL A 1 275 ? -15.563 -3.207 5.322 1.00 98.00 275 VAL A C 1
ATOM 2065 O O . VAL A 1 275 ? -16.311 -3.989 4.741 1.00 98.00 275 VAL A O 1
ATOM 2068 N N . LEU A 1 276 ? -14.370 -3.544 5.792 1.00 97.62 276 LEU A N 1
ATOM 2069 C CA . LEU A 1 276 ? -13.925 -4.919 5.987 1.00 97.62 276 LEU A CA 1
ATOM 2070 C C . LEU A 1 276 ? -13.933 -5.220 7.474 1.00 97.62 276 LEU A C 1
ATOM 2072 O O . LEU A 1 276 ? -13.628 -4.344 8.279 1.00 97.62 276 LEU A O 1
ATOM 2076 N N . GLY A 1 277 ? -14.258 -6.441 7.860 1.00 97.06 277 GLY A N 1
ATOM 2077 C CA . GLY A 1 277 ? -14.204 -6.799 9.266 1.00 97.06 277 GLY A CA 1
ATOM 2078 C C . GLY A 1 277 ? -14.334 -8.281 9.516 1.00 97.06 277 GLY A C 1
ATOM 2079 O O . GLY A 1 277 ? -14.542 -9.068 8.597 1.00 97.06 277 GLY A O 1
ATOM 2080 N N . ALA A 1 278 ? -14.262 -8.627 10.792 1.00 96.88 278 ALA A N 1
ATOM 2081 C CA . ALA A 1 278 ? -14.647 -9.926 11.304 1.00 96.88 278 ALA A CA 1
ATOM 2082 C C . ALA A 1 278 ? -15.615 -9.737 12.475 1.00 96.88 278 ALA A C 1
ATOM 2084 O O . ALA A 1 278 ? -15.451 -8.817 13.281 1.00 96.88 278 ALA A O 1
ATOM 2085 N N . ALA A 1 279 ? -16.634 -10.591 12.548 1.00 94.62 279 ALA A N 1
ATOM 2086 C CA . ALA A 1 279 ? -17.545 -10.677 13.683 1.00 94.62 279 ALA A CA 1
ATOM 2087 C C . ALA A 1 279 ? -17.693 -12.145 14.093 1.00 94.62 279 ALA A C 1
ATOM 2089 O O . ALA A 1 279 ? -18.065 -12.990 13.277 1.00 94.62 279 ALA A O 1
ATOM 2090 N N . GLY A 1 280 ? -17.359 -12.464 15.344 1.00 91.00 280 GLY A N 1
ATOM 2091 C CA . GLY A 1 280 ? -17.315 -13.846 15.827 1.00 91.00 280 GLY A CA 1
ATOM 2092 C C . GLY A 1 280 ? -16.360 -14.728 15.015 1.00 91.00 280 GLY A C 1
ATOM 2093 O O . GLY A 1 280 ? -16.661 -15.895 14.778 1.00 91.00 280 GLY A O 1
ATOM 2094 N N . GLY A 1 281 ? -15.259 -14.157 14.514 1.00 90.88 281 GLY A N 1
ATOM 2095 C CA . GLY A 1 281 ? -14.281 -14.848 13.667 1.00 90.88 281 GLY A CA 1
ATOM 2096 C C . GLY A 1 281 ? -14.695 -15.023 12.202 1.00 90.88 281 GLY A C 1
ATOM 2097 O O . GLY A 1 281 ? -13.901 -15.526 11.413 1.00 90.88 281 GLY A O 1
ATOM 2098 N N . LYS A 1 282 ? -15.901 -14.597 11.805 1.00 96.06 282 LYS A N 1
ATOM 2099 C CA . LYS A 1 282 ? -16.353 -14.655 10.409 1.00 96.06 282 LYS A CA 1
ATOM 2100 C C . LYS A 1 282 ? -16.074 -13.341 9.694 1.00 96.06 282 LYS A C 1
ATOM 2102 O O . LYS A 1 282 ? -16.583 -12.294 10.099 1.00 96.06 282 LYS A O 1
ATOM 2107 N N . GLY A 1 283 ? -15.278 -13.414 8.631 1.00 97.44 283 GLY A N 1
ATOM 2108 C CA . GLY A 1 283 ? -14.931 -12.272 7.793 1.00 97.44 283 GLY A CA 1
ATOM 2109 C C . GLY A 1 283 ? -16.123 -11.748 6.990 1.00 97.44 283 GLY A C 1
ATOM 2110 O O . GLY A 1 283 ? -16.971 -12.515 6.531 1.00 97.44 283 GLY A O 1
ATOM 2111 N N . TYR A 1 284 ? -16.192 -10.435 6.799 1.00 98.06 284 TYR A N 1
ATOM 2112 C CA . TYR A 1 284 ? -17.222 -9.789 5.998 1.00 98.06 284 TYR A CA 1
ATOM 2113 C C . TYR A 1 284 ? -16.687 -8.576 5.239 1.00 98.06 284 TYR A C 1
ATOM 2115 O O . TYR A 1 284 ? -15.712 -7.929 5.628 1.00 98.06 284 TYR A O 1
ATOM 2123 N N . VAL A 1 285 ? -17.405 -8.239 4.172 1.00 98.31 285 VAL A N 1
ATOM 2124 C CA . VAL A 1 285 ? -17.316 -6.961 3.475 1.00 98.31 285 VAL A CA 1
ATOM 2125 C C . VAL A 1 285 ? -18.686 -6.296 3.496 1.00 98.31 285 VAL A C 1
ATOM 2127 O O . VAL A 1 285 ? -19.718 -6.946 3.312 1.00 98.31 285 VAL A O 1
ATOM 2130 N N . ARG A 1 286 ? -18.714 -4.995 3.764 1.00 98.38 286 ARG A N 1
ATOM 2131 C CA . ARG A 1 286 ? -19.932 -4.193 3.800 1.00 98.38 286 ARG A CA 1
ATOM 2132 C C . ARG A 1 286 ? -19.738 -2.917 3.002 1.00 98.38 286 ARG A C 1
ATOM 2134 O O . ARG A 1 286 ? -18.757 -2.204 3.185 1.00 98.38 286 ARG A O 1
ATOM 2141 N N . TYR A 1 287 ? -20.697 -2.627 2.141 1.00 97.62 287 TYR A N 1
ATOM 2142 C CA . TYR A 1 287 ? -20.732 -1.416 1.341 1.00 97.62 287 TYR A CA 1
ATOM 2143 C C . TYR A 1 287 ? -22.174 -0.947 1.217 1.00 97.62 287 TYR A C 1
ATOM 2145 O O . TYR A 1 287 ? -23.074 -1.753 0.990 1.00 97.62 287 TYR A O 1
ATOM 2153 N N . ASP A 1 288 ? -22.383 0.350 1.441 1.00 86.75 288 ASP A N 1
ATOM 2154 C CA . ASP A 1 288 ? -23.691 1.007 1.331 1.00 86.75 288 ASP A CA 1
ATOM 2155 C C . ASP A 1 288 ? -24.825 0.274 2.083 1.00 86.75 288 ASP A C 1
ATOM 2157 O O . ASP A 1 288 ? -25.892 -0.035 1.560 1.00 86.75 288 ASP A O 1
ATOM 2161 N N . GLY A 1 289 ? -24.547 -0.100 3.337 1.00 88.56 289 GLY A N 1
ATOM 2162 C CA . GLY A 1 289 ? -25.505 -0.780 4.217 1.00 88.56 289 GLY A CA 1
ATOM 2163 C C . GLY A 1 289 ? -25.697 -2.276 3.949 1.00 88.56 289 GLY A C 1
ATOM 2164 O O . GLY A 1 289 ? -26.219 -2.973 4.816 1.00 88.56 289 GLY A O 1
ATOM 2165 N N . GLN A 1 290 ? -25.221 -2.803 2.821 1.00 96.19 290 GLN A N 1
ATOM 2166 C CA . GLN A 1 290 ? -25.281 -4.231 2.516 1.00 96.19 290 GLN A CA 1
ATOM 2167 C C . GLN A 1 290 ? -24.016 -4.944 2.980 1.00 96.19 290 GLN A C 1
ATOM 2169 O O . GLN A 1 290 ? -22.911 -4.463 2.751 1.00 96.19 290 GLN A O 1
ATOM 2174 N N . GLN A 1 291 ? -24.174 -6.112 3.602 1.00 97.62 291 GLN A N 1
ATOM 2175 C CA . GLN A 1 291 ? -23.070 -6.944 4.077 1.00 97.62 291 GLN A CA 1
ATOM 2176 C C . GLN A 1 291 ? -23.080 -8.311 3.391 1.00 97.62 291 GLN A C 1
ATOM 2178 O O . GLN A 1 291 ? -24.138 -8.904 3.147 1.00 97.62 291 GLN A O 1
ATOM 2183 N N . ARG A 1 292 ? -21.884 -8.819 3.098 1.00 97.38 292 ARG A N 1
ATOM 2184 C CA . ARG A 1 292 ? -21.638 -10.169 2.594 1.00 97.38 292 ARG A CA 1
ATOM 2185 C C . ARG A 1 292 ? -20.516 -10.814 3.391 1.00 97.38 292 ARG A C 1
ATOM 2187 O O . ARG A 1 292 ? -19.588 -10.132 3.822 1.00 97.38 292 ARG A O 1
ATOM 2194 N N . GLU A 1 293 ? -20.623 -12.121 3.586 1.00 97.44 293 GLU A N 1
ATOM 2195 C CA . GLU A 1 293 ? -19.510 -12.912 4.102 1.00 97.44 293 GLU A CA 1
ATOM 2196 C C . GLU A 1 293 ? -18.341 -12.839 3.119 1.00 97.44 293 GLU A C 1
ATOM 2198 O O . GLU A 1 293 ? -18.533 -12.856 1.903 1.00 97.44 293 GLU A O 1
ATOM 2203 N N . PHE A 1 294 ? -17.134 -12.719 3.658 1.00 97.50 294 PHE A N 1
ATOM 2204 C CA . PHE A 1 294 ? -15.915 -12.613 2.877 1.00 97.50 294 PHE A CA 1
ATOM 2205 C C . PHE A 1 294 ? -14.779 -13.316 3.612 1.00 97.50 294 PHE A C 1
ATOM 2207 O O . PHE A 1 294 ? -14.173 -12.763 4.529 1.00 97.50 294 PHE A O 1
ATOM 2214 N N . ALA A 1 295 ? -14.473 -14.542 3.186 1.00 95.50 295 ALA A N 1
ATOM 2215 C CA . ALA A 1 295 ? -13.414 -15.356 3.782 1.00 95.50 295 ALA A CA 1
ATOM 2216 C C . ALA A 1 295 ? -12.025 -14.687 3.705 1.00 95.50 295 ALA A C 1
ATOM 2218 O O . ALA A 1 295 ? -11.184 -14.912 4.569 1.00 95.50 295 ALA A O 1
ATOM 2219 N N . GLY A 1 296 ? -11.797 -13.828 2.704 1.00 94.81 296 GLY A N 1
ATOM 2220 C CA . GLY A 1 296 ? -10.541 -13.098 2.521 1.00 94.81 296 GLY A CA 1
ATOM 2221 C C . GLY A 1 296 ? -10.361 -11.863 3.412 1.00 94.81 296 GLY A C 1
ATOM 2222 O O . GLY A 1 296 ? -9.322 -11.218 3.306 1.00 94.81 296 GLY A O 1
ATOM 2223 N N . ALA A 1 297 ? -11.322 -11.520 4.284 1.00 96.12 297 ALA A N 1
ATOM 2224 C CA . ALA A 1 297 ? -11.304 -10.261 5.041 1.00 96.12 297 ALA A CA 1
ATOM 2225 C C . ALA A 1 297 ? -10.013 -10.062 5.849 1.00 96.12 297 ALA A C 1
ATOM 2227 O O . ALA A 1 297 ? -9.434 -8.978 5.821 1.00 96.12 297 ALA A O 1
ATOM 2228 N N . ASP A 1 298 ? -9.541 -11.115 6.518 1.00 93.25 298 ASP A N 1
ATOM 2229 C CA . ASP A 1 298 ? -8.319 -11.100 7.325 1.00 93.25 298 ASP A CA 1
ATOM 2230 C C . ASP A 1 298 ? -7.073 -10.810 6.473 1.00 93.25 298 ASP A C 1
ATOM 2232 O O . ASP A 1 298 ? -6.259 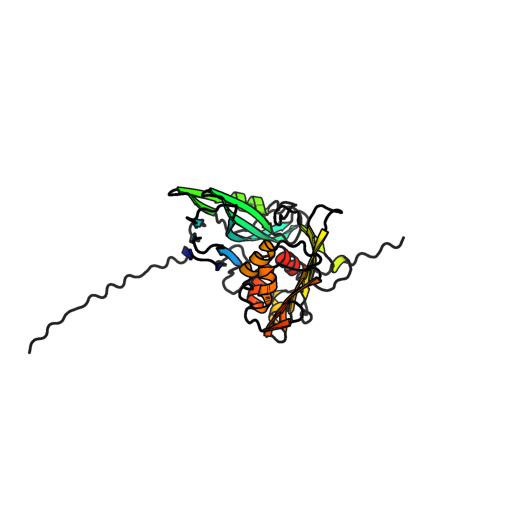-9.956 6.825 1.00 93.25 298 ASP A O 1
ATOM 2236 N N . ALA A 1 299 ? -6.941 -11.484 5.326 1.00 92.94 299 ALA A N 1
ATOM 2237 C CA . ALA A 1 299 ? -5.818 -11.297 4.409 1.00 92.94 299 ALA A CA 1
ATOM 2238 C C . ALA A 1 299 ? -5.831 -9.891 3.789 1.00 92.94 299 ALA A C 1
ATOM 2240 O O . ALA A 1 299 ? -4.810 -9.201 3.809 1.00 92.94 299 ALA A O 1
ATOM 2241 N N . SER A 1 300 ? -6.995 -9.431 3.318 1.00 95.88 300 SER A N 1
ATOM 2242 C CA . SER A 1 300 ? -7.179 -8.076 2.786 1.00 95.88 300 SER A CA 1
ATOM 2243 C C . SER A 1 300 ? -6.857 -7.005 3.828 1.00 95.88 300 SER A C 1
ATOM 2245 O O . SER A 1 300 ? -6.192 -6.020 3.515 1.00 95.88 300 SER A O 1
ATOM 2247 N N . ALA A 1 301 ? -7.284 -7.199 5.078 1.00 95.25 301 ALA A N 1
ATOM 2248 C CA . ALA A 1 301 ? -7.015 -6.265 6.163 1.00 95.25 301 ALA A CA 1
ATOM 2249 C C . ALA A 1 301 ? -5.530 -6.192 6.523 1.00 95.25 301 ALA A C 1
ATOM 2251 O O . ALA A 1 301 ? -5.006 -5.089 6.669 1.00 95.25 301 ALA A O 1
ATOM 2252 N N . ARG A 1 302 ? -4.832 -7.332 6.614 1.00 93.19 302 ARG A N 1
ATOM 2253 C CA . ARG A 1 302 ? -3.378 -7.359 6.851 1.00 93.19 302 ARG A CA 1
ATOM 2254 C C . ARG A 1 302 ? -2.622 -6.674 5.717 1.00 93.19 302 ARG A C 1
ATOM 2256 O O . ARG A 1 302 ? -1.818 -5.785 5.982 1.00 93.19 302 ARG A O 1
ATOM 2263 N N . ALA A 1 303 ? -2.947 -7.009 4.467 1.00 94.12 303 ALA A N 1
ATOM 2264 C CA . ALA A 1 303 ? -2.343 -6.383 3.294 1.00 94.12 303 ALA A CA 1
ATOM 2265 C C . ALA A 1 303 ? -2.585 -4.864 3.265 1.00 94.12 303 ALA A C 1
ATOM 2267 O O . ALA A 1 303 ? -1.667 -4.098 2.974 1.00 94.12 303 ALA A O 1
ATOM 2268 N N . PHE A 1 304 ? -3.791 -4.411 3.618 1.00 95.69 304 PHE A N 1
ATOM 2269 C CA . PHE A 1 304 ? -4.104 -2.988 3.723 1.00 95.69 304 PHE A CA 1
ATOM 2270 C C . PHE A 1 304 ? -3.302 -2.311 4.839 1.00 95.69 304 PHE A C 1
ATOM 2272 O O . PHE A 1 304 ? -2.632 -1.314 4.582 1.00 95.69 304 PHE A O 1
ATOM 2279 N N . LEU A 1 305 ? -3.322 -2.866 6.055 1.00 94.69 305 LEU A N 1
ATOM 2280 C CA . LEU A 1 305 ? -2.619 -2.327 7.224 1.00 94.69 305 LEU A CA 1
ATOM 2281 C C . LEU A 1 305 ? -1.101 -2.254 7.016 1.00 94.69 305 LEU A C 1
ATOM 2283 O O . LEU A 1 305 ? -0.475 -1.313 7.485 1.00 94.69 305 LEU A O 1
ATOM 2287 N N . GLN A 1 306 ? -0.507 -3.216 6.310 1.00 92.94 306 GLN A N 1
ATOM 2288 C CA . GLN A 1 306 ? 0.943 -3.269 6.091 1.00 92.94 306 GLN A CA 1
ATOM 2289 C C . GLN A 1 306 ? 1.395 -2.557 4.807 1.00 92.94 306 GLN A C 1
ATOM 2291 O O . GLN A 1 306 ? 2.524 -2.080 4.741 1.00 92.94 306 GLN A O 1
ATOM 2296 N N . GLY A 1 307 ? 0.556 -2.507 3.768 1.00 90.94 307 GLY A N 1
ATOM 2297 C CA . GLY A 1 307 ? 0.949 -2.029 2.438 1.00 90.94 307 GLY A CA 1
ATOM 2298 C C . GLY A 1 307 ? 0.402 -0.654 2.050 1.00 90.94 307 GLY A C 1
ATOM 2299 O O . GLY A 1 307 ? 1.024 0.043 1.250 1.00 90.94 307 GLY A O 1
ATOM 2300 N N . SER A 1 308 ? -0.754 -0.244 2.581 1.00 92.88 308 SER A N 1
ATOM 2301 C CA . SER A 1 308 ? -1.331 1.082 2.311 1.00 92.88 308 SER A CA 1
ATOM 2302 C C . SER A 1 308 ? -0.708 2.136 3.216 1.00 92.88 308 SER A C 1
ATOM 2304 O O . SER A 1 308 ? -0.522 1.887 4.403 1.00 92.88 308 SER A O 1
ATOM 2306 N N . PHE A 1 309 ? -0.504 3.357 2.716 1.00 91.50 309 PHE A N 1
ATOM 2307 C CA . PHE A 1 309 ? -0.176 4.499 3.573 1.00 91.50 309 PHE A CA 1
ATOM 2308 C C . PHE A 1 309 ? -1.225 4.714 4.682 1.00 91.50 309 PHE A C 1
ATOM 2310 O O . PHE A 1 309 ? -0.875 4.840 5.853 1.00 91.50 309 PHE A O 1
ATOM 2317 N N . ILE A 1 310 ? -2.517 4.691 4.331 1.00 93.31 310 ILE A N 1
ATOM 2318 C CA . ILE A 1 310 ? -3.630 4.870 5.282 1.00 93.31 310 ILE A CA 1
ATOM 2319 C C . ILE A 1 310 ? -3.645 3.728 6.303 1.00 93.31 310 ILE A C 1
ATOM 2321 O O . ILE A 1 310 ? -3.783 3.964 7.504 1.00 93.31 310 ILE A O 1
ATOM 2325 N N . GLY A 1 311 ? -3.491 2.491 5.829 1.00 94.62 311 GLY A N 1
ATOM 2326 C CA . GLY A 1 311 ? -3.447 1.313 6.689 1.00 94.62 311 GLY A CA 1
ATOM 2327 C C . GLY A 1 311 ? -2.259 1.329 7.650 1.00 94.62 311 GLY A C 1
ATOM 2328 O O . GLY A 1 311 ? -2.443 1.047 8.833 1.00 94.62 311 GLY A O 1
ATOM 2329 N N . LEU A 1 312 ? -1.082 1.746 7.179 1.00 94.00 312 LEU A N 1
ATOM 2330 C CA . LEU A 1 312 ? 0.128 1.853 7.990 1.00 94.00 312 LEU A CA 1
ATOM 2331 C C . LEU A 1 312 ? -0.047 2.877 9.117 1.00 94.00 312 LEU A C 1
ATOM 2333 O O . LEU A 1 312 ? 0.315 2.599 10.260 1.00 94.00 312 LEU A O 1
ATOM 2337 N N . VAL A 1 313 ? -0.666 4.029 8.836 1.00 94.19 313 VAL A N 1
ATOM 2338 C CA . VAL A 1 313 ? -0.999 5.018 9.875 1.00 94.19 313 VAL A CA 1
ATOM 2339 C C . VAL A 1 313 ? -1.972 4.429 10.900 1.00 94.19 313 VAL A C 1
ATOM 2341 O O . VAL A 1 313 ? -1.728 4.543 12.099 1.00 94.19 313 VAL A O 1
ATOM 2344 N N . LEU A 1 314 ? -3.053 3.774 10.461 1.00 94.88 314 LEU A N 1
ATOM 2345 C CA . LEU A 1 314 ? -4.041 3.185 11.375 1.00 94.88 314 LEU A CA 1
ATOM 2346 C C . LEU A 1 314 ? -3.437 2.092 12.264 1.00 94.88 314 LEU A C 1
ATOM 2348 O O . LEU A 1 314 ? -3.650 2.094 13.476 1.00 94.88 314 LEU A O 1
ATOM 2352 N N . GLY A 1 315 ? -2.662 1.178 11.679 1.00 94.06 315 GLY A N 1
ATOM 2353 C CA . GLY A 1 315 ? -1.998 0.115 12.428 1.00 94.06 315 GLY A CA 1
ATOM 2354 C C . GLY A 1 315 ? -0.983 0.661 13.432 1.00 94.06 315 GLY A C 1
ATOM 2355 O O . GLY A 1 315 ? -0.883 0.147 14.547 1.00 94.06 315 GLY A O 1
ATOM 2356 N N . TRP A 1 316 ? -0.292 1.749 13.077 1.00 92.88 316 TRP A N 1
ATOM 2357 C CA . TRP A 1 316 ? 0.606 2.451 13.987 1.00 92.88 316 TRP A CA 1
ATOM 2358 C C . TRP A 1 316 ? -0.159 3.090 15.144 1.00 92.88 316 TRP A C 1
ATOM 2360 O O . TRP A 1 316 ? 0.186 2.849 16.297 1.00 92.88 316 TRP A O 1
ATOM 2370 N N . GLN A 1 317 ? -1.227 3.845 14.860 1.00 92.50 317 GLN A N 1
ATOM 2371 C CA . GLN A 1 317 ? -2.069 4.457 15.889 1.00 92.50 317 GLN A CA 1
ATOM 2372 C C . GLN A 1 317 ? -2.608 3.429 16.883 1.00 92.50 317 GLN A C 1
ATOM 2374 O O . GLN A 1 317 ? -2.569 3.692 18.081 1.00 92.50 317 GLN A O 1
ATOM 2379 N N . GLN A 1 318 ? -3.059 2.266 16.405 1.00 91.19 318 GLN A N 1
ATOM 2380 C CA . GLN A 1 318 ? -3.555 1.187 17.262 1.00 91.19 318 GLN A CA 1
ATOM 2381 C C . GLN A 1 318 ? -2.513 0.739 18.298 1.00 91.19 318 GLN A C 1
ATOM 2383 O O . GLN A 1 318 ? -2.879 0.431 19.428 1.00 91.19 318 GLN A O 1
ATOM 2388 N N . GLN A 1 319 ? -1.233 0.724 17.918 1.00 88.81 319 GLN A N 1
ATOM 2389 C CA . GLN A 1 319 ? -0.121 0.290 18.769 1.00 88.81 319 GLN A CA 1
ATOM 2390 C C . GLN A 1 319 ? 0.432 1.398 19.666 1.00 88.81 319 GLN A C 1
ATOM 2392 O O . GLN A 1 319 ? 1.127 1.106 20.639 1.00 88.81 319 GLN A O 1
ATOM 2397 N N . GLN A 1 320 ? 0.134 2.663 19.361 1.00 87.75 320 GLN A N 1
ATOM 2398 C CA . GLN A 1 320 ? 0.571 3.787 20.180 1.00 87.75 320 GLN A CA 1
ATOM 2399 C C . GLN A 1 320 ? -0.402 4.048 21.339 1.00 87.75 320 GLN A C 1
ATOM 2401 O O . GLN A 1 320 ? -1.614 3.882 21.182 1.00 87.75 320 GLN A O 1
ATOM 2406 N N . PRO A 1 321 ? 0.098 4.553 22.481 1.00 81.00 321 PRO A N 1
ATOM 2407 C CA . PRO A 1 321 ? -0.756 5.128 23.509 1.00 81.00 321 PRO A CA 1
ATOM 2408 C C . PRO A 1 321 ? -1.692 6.195 22.931 1.00 81.00 321 PRO A C 1
ATOM 2410 O O . PRO A 1 321 ? -1.362 6.879 21.956 1.00 81.00 321 PRO A O 1
ATOM 2413 N N . GLN A 1 322 ? -2.853 6.362 23.563 1.00 76.31 322 GLN A N 1
ATOM 2414 C CA . GLN A 1 322 ? -3.761 7.451 23.222 1.00 76.31 322 GLN A CA 1
ATOM 2415 C C . GLN A 1 322 ? -3.057 8.798 23.444 1.00 76.31 322 GLN A C 1
ATOM 2417 O O . GLN A 1 322 ? -2.508 9.019 24.530 1.00 76.31 322 GLN A O 1
ATOM 2422 N N . PRO A 1 323 ? -3.042 9.698 22.445 1.00 76.81 323 PRO A N 1
ATOM 2423 C CA . PRO A 1 323 ? -2.523 11.035 22.656 1.00 76.81 323 PRO A CA 1
ATOM 2424 C C . PRO A 1 323 ? -3.401 11.764 23.685 1.00 76.81 323 PRO A C 1
ATOM 2426 O O . PRO A 1 323 ? -4.609 11.520 23.751 1.00 76.81 323 PRO A O 1
ATOM 2429 N N . PRO A 1 324 ? -2.830 12.670 24.494 1.00 73.38 324 PRO A N 1
ATOM 2430 C CA . PRO A 1 324 ? -3.631 13.506 25.374 1.00 73.38 324 PRO A CA 1
ATOM 2431 C C . PRO A 1 324 ? -4.649 14.296 24.543 1.00 73.38 324 PRO A C 1
ATOM 2433 O O . PRO A 1 324 ? -4.295 14.920 23.542 1.00 73.38 324 PRO A O 1
ATOM 2436 N N . VAL A 1 325 ? -5.917 14.260 24.958 1.00 71.75 325 VAL A N 1
ATOM 2437 C CA . VAL A 1 325 ? -6.973 15.060 24.327 1.00 71.75 325 VAL A CA 1
ATOM 2438 C C . VAL A 1 325 ? -6.618 16.526 24.528 1.00 71.75 325 VAL A C 1
ATOM 2440 O O . VAL A 1 325 ? -6.379 16.953 25.662 1.00 71.75 325 VAL A O 1
ATOM 2443 N N . ALA A 1 326 ? -6.572 17.293 23.438 1.00 65.62 326 ALA A N 1
ATOM 2444 C CA . ALA A 1 326 ? -6.363 18.728 23.537 1.00 65.62 326 ALA A CA 1
ATOM 2445 C C . ALA A 1 326 ? -7.505 19.308 24.383 1.00 65.62 326 ALA A C 1
ATOM 2447 O O . ALA A 1 326 ? -8.672 19.248 23.989 1.00 65.62 326 ALA A O 1
ATOM 2448 N N . LYS A 1 327 ? -7.188 19.826 25.577 1.00 49.19 327 LYS A N 1
ATOM 2449 C CA . LYS A 1 327 ? -8.159 20.616 26.334 1.00 49.19 327 LYS A CA 1
ATOM 2450 C C . LYS A 1 327 ? -8.506 21.803 25.447 1.00 49.19 327 LYS A C 1
ATOM 2452 O O . LYS A 1 327 ? -7.603 22.480 24.967 1.00 49.19 327 LYS A O 1
ATOM 2457 N N . ALA A 1 328 ? -9.793 22.017 25.194 1.00 48.41 328 ALA A N 1
ATOM 2458 C CA . ALA A 1 328 ? -10.230 23.258 24.584 1.00 48.41 328 ALA A CA 1
ATOM 2459 C C . ALA A 1 328 ? -9.731 24.386 25.492 1.00 48.41 328 ALA A C 1
ATOM 2461 O O . ALA A 1 328 ? -10.187 24.496 26.633 1.00 48.41 328 ALA A O 1
ATOM 2462 N N . ASP A 1 329 ? -8.757 25.160 25.017 1.00 41.50 329 ASP A N 1
ATOM 2463 C CA . ASP A 1 329 ? -8.389 26.411 25.656 1.00 41.50 329 ASP A CA 1
ATOM 2464 C C . ASP A 1 329 ? -9.627 27.298 25.567 1.00 41.50 329 ASP A C 1
ATOM 2466 O O . ASP A 1 329 ? -9.957 27.867 24.529 1.00 41.50 329 ASP A O 1
ATOM 2470 N N . GLY A 1 330 ? -10.396 27.313 26.652 1.00 44.00 330 GLY A N 1
ATOM 2471 C CA . GLY A 1 330 ? -11.494 28.238 26.813 1.00 44.00 330 GLY A CA 1
ATOM 2472 C C . GLY A 1 330 ? -10.911 29.635 26.928 1.00 44.00 330 GLY A C 1
ATOM 2473 O O . GLY A 1 330 ? -10.398 29.978 27.994 1.00 44.00 330 GLY A O 1
ATOM 2474 N N . ARG A 1 331 ? -10.984 30.402 25.839 1.00 33.00 331 ARG A N 1
ATOM 2475 C CA . ARG A 1 331 ? -11.175 31.859 25.800 1.00 33.00 331 ARG A CA 1
ATOM 2476 C C . ARG A 1 331 ? -11.418 32.331 24.375 1.00 33.00 331 ARG A C 1
ATOM 2478 O O . ARG A 1 331 ? -10.597 31.999 23.496 1.00 33.00 331 ARG A O 1
#

Radius of gyration: 22.38 Å; chains: 1; bounding box: 46×100×54 Å

Secondary structure (DSSP, 8-state):
------------------TTEEEEESSEEEEEE-SS--TTGGGS-TT-EEEEEEE-STT-EEEEETTTTEEEEE----EEEEEEEEEEEEEEEEEETTT--EEEEEEEEEEEEEETEEEEEEEEE-SS-S-EEEEEE---EEEEEETTEEEEEE-HHHHHHHHHS--S--EETTEEEEEEEGGGGT-SSEEEEEEESSGGGPEEEEEEEEE-TT-SSS-HHHHHHTT-EEEEEEESSS-S-HHHHHHHHHHTT-TT-GGGHHHHHH-PPTT-EEEEEEETTEEEEEETTEEEE-TTHHHHHHHHHHHSHHHHHHHHHHHSPPPPP------

Sequence (331 aa):
MNKKNIFSLLVLAGACATAGAADFAGRGVFNFRSDSGCPFSALAGPANECNRLALDDADTRAAFDGAAHTIRFANPRIYGEKTIVGDVLLQGSGQSRGNGQRVPLTFHALLSRSGNEWSVSSHAHSPVGGEFSDIKIDPYQVVVIEGSAERVVFTPAQISETLSKPSIAARLANEIVQVQDNRTGGATDADITVGLGLSRASKSVARARFRAPAAKGSELSEAMRQGNWSLELQALSGQIPRQVVQRDLFLYGLESQSLLQPLMQRGFRKNEKLVLGAAGGKGYVRYDGQQREFAGADASARAFLQGSFIGLVLGWQQQQPQPPVAKADGR

Foldseek 3Di:
DDDDDDDDDDPPPPPPPPPFKDKDAAFAKDFAAWPQAFQLRLLQDPRNRQKIKGFHGRQKMWITGRVVLEIEIEHQDFDQAKAFGMKIKWKWWFQFPVPRDIWIKIKIKTWIHHGLDIDIDIFMQTLDDHFTHPIRTRQHWYWYDRPPDIDTPGGSVNSSVRRRHGDCAPDDPNWRKDWDQCLLQPDPFLKIFIWTHDDPPTDTFKIWTKDQPPDPALNPSSSVVQQFIKIKIFTQALPRDLVVQLVLCRQLVNNPPPQCVVSNPRNDHHGWMWMWGGDNNFTWIDTPRDIDTDPSSSVSLSSCLGPPSSNVNRSVCSNDDRDPHPDPPDD

Organism: Variovorax paradoxus (NCBI:txid34073)